Protein 9J9W (pdb70)

Organism: Paracidovorax citrulli (strain AAC00-1) (NCBI:txid397945)

Nearest PDB structures (foldseek):
  5f4h-assembly1_B  TM=4.044E-01  e=6.196E-01  Saccharolobus islandicus L.S.2.15
  6iqi-assembly1_A  TM=6.008E-01  e=4.091E+00  Arabidopsis thaliana
  8qma-assembly1_T  TM=4.153E-01  e=9.932E-01  Sinapis alba
  8gzh-assembly1_D  TM=2.965E-01  e=3.053E-01  Synechocystis sp. PCC 6803
  2lkk-assembly1_A  TM=2.107E-01  e=2.872E+00  Homo sapiens

Foldseek 3Di:
DDDAVVVVVVLAQEFQVPPVVVCSQCVVPQPDGADPPVHRRAWRDDFQLQKIWGWDQCCVVFVRHHDYDDRTGGWKMKQFQDDPDHGHHDHDDPQRDDQPDFPVVVCVRLVAWDDDDPFWTWGDDDQKIWIFGDDPRGGTMIIIGHDTPVCVVVVRDD/DADPAQWPKDFLLDPPPPPPDQWDWQDQVHLLLQLVLLVVVVVVVVVVVDDADVVLSVQLSCCSRRRDITTTHHDVLSCQFCCPDPSVDVVLSVVCNVPVLVRLVVRLVSSLVSLPPDVRRDNVSNVVSSVVVSVDPSNVVSVVSSCVSRPD

Radius of gyration: 21.61 Å; Cα contacts (8 Å, |Δi|>4): 536; chains: 2; bounding box: 62×49×45 Å

Secondary structure (DSSP, 8-state):
----HHHHGGGTT-BTT-HHHHHHHHHTT-----BSSSS-B-EEEETTTTEEEEEES-TTTTT----S-SS-EEEEEEEE---SSS----S--GGG--TT--HHHHHHHH--EEEE-SSEEEEEETTEEEEEEEETTEEEEEEEE---HHHHHTTS--/---TTTT-EEETT--TTTTTS--EEE-SS-HHHHHHHHHHHHHHHHHTT----HHHHHHHHHHHHHTSEEEEE-HHHHTTSTTSGGG--HHHHHHHHH-HHHHHHHHHHHHHHTSTT-SS--HHHHHHHHHHHHHS-HHHHHHHHHHHHT--

Structure (mmCIF, N/CA/C/O backbone):
data_9J9W
#
_entry.id   9J9W
#
_cell.length_a   86.930
_cell.length_b   86.930
_cell.length_c   170.662
_cell.angle_alpha   90.00
_cell.angle_beta   90.00
_cell.angle_gamma   120.00
#
_symmetry.space_group_name_H-M   'P 61 2 2'
#
loop_
_entity.id
_entity.type
_entity.pdbx_description
1 polymer TsiN
2 polymer TseN
3 water water
#
loop_
_atom_site.group_PDB
_atom_site.id
_atom_site.type_symbol
_atom_site.label_atom_id
_atom_site.label_alt_id
_atom_site.label_comp_id
_atom_site.label_asym_id
_atom_site.label_entity_id
_atom_site.label_seq_id
_atom_site.pdbx_PDB_ins_code
_atom_site.Cartn_x
_atom_site.Cartn_y
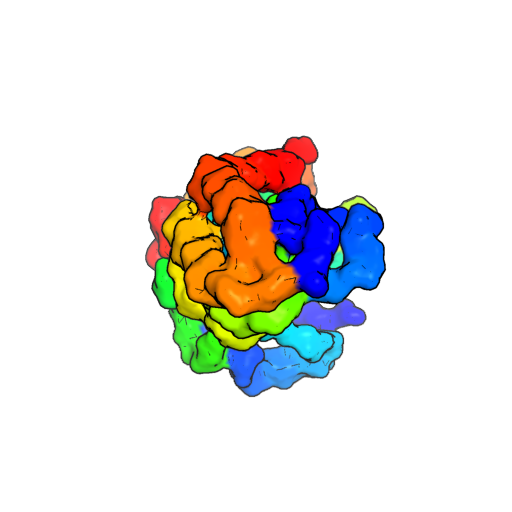_atom_site.Cartn_z
_atom_site.occupancy
_atom_site.B_iso_or_equiv
_atom_site.auth_seq_id
_atom_site.auth_comp_id
_atom_site.auth_asym_id
_atom_site.auth_atom_id
_atom_site.pdbx_PDB_model_num
ATOM 1 N N . GLY A 1 1 ? 21.609 -51.152 1.142 1.00 100.42 -1 GLY A N 1
ATOM 2 C CA . GLY A 1 1 ? 21.658 -50.199 0.046 1.00 104.93 -1 GLY A CA 1
ATOM 3 C C . GLY A 1 1 ? 22.812 -50.410 -0.928 1.00 109.46 -1 GLY A C 1
ATOM 4 O O . GLY A 1 1 ? 23.983 -50.210 -0.581 1.00 110.17 -1 GLY A O 1
ATOM 5 N N . THR A 1 2 ? 22.472 -50.840 -2.152 1.00 107.96 0 THR A N 1
ATOM 6 C CA . THR A 1 2 ? 23.456 -51.126 -3.203 1.00 108.48 0 THR A CA 1
ATOM 7 C C . THR A 1 2 ? 22.860 -50.711 -4.550 1.00 108.49 0 THR A C 1
ATOM 8 O O . THR A 1 2 ? 22.127 -51.488 -5.170 1.00 110.23 0 THR A O 1
ATOM 12 N N . MET A 1 3 ? 23.178 -49.499 -5.000 1.00 106.80 1 MET A N 1
ATOM 13 C CA . MET A 1 3 ? 22.907 -49.071 -6.368 1.00 103.15 1 MET A CA 1
ATOM 14 C C . MET A 1 3 ? 24.235 -48.956 -7.118 1.00 101.50 1 MET A C 1
ATOM 15 O O . MET A 1 3 ? 25.272 -48.660 -6.518 1.00 93.95 1 MET A O 1
ATOM 20 N N . ASN A 1 4 ? 24.218 -49.221 -8.432 1.00 98.11 2 ASN A N 1
ATOM 21 C CA . ASN A 1 4 ? 25.440 -49.117 -9.244 1.00 93.15 2 ASN A CA 1
ATOM 22 C C . ASN A 1 4 ? 25.441 -47.825 -10.061 1.00 91.14 2 ASN A C 1
ATOM 23 O O . ASN A 1 4 ? 24.812 -47.726 -11.117 1.00 89.12 2 ASN A O 1
ATOM 28 N N . ALA A 1 5 ? 26.203 -46.845 -9.565 1.00 90.04 3 ALA A N 1
ATOM 29 C CA . ALA A 1 5 ? 26.297 -45.513 -10.166 1.00 88.11 3 ALA A CA 1
ATOM 30 C C . ALA A 1 5 ? 26.452 -45.515 -11.684 1.00 88.39 3 ALA A C 1
ATOM 31 O O . ALA A 1 5 ? 25.869 -44.676 -12.383 1.00 86.23 3 ALA A O 1
ATOM 33 N N . ILE A 1 6 ? 27.249 -46.448 -12.204 1.00 85.34 4 ILE A N 1
ATOM 34 C CA . ILE A 1 6 ? 27.470 -46.543 -13.644 1.00 84.00 4 ILE A CA 1
ATOM 35 C C . ILE A 1 6 ? 26.161 -46.758 -14.372 1.00 83.76 4 ILE A C 1
ATOM 36 O O . ILE A 1 6 ? 26.023 -46.376 -15.541 1.00 82.49 4 ILE A O 1
ATOM 41 N N . ASP A 1 7 ? 25.184 -47.381 -13.700 1.00 86.16 5 ASP A N 1
ATOM 42 C CA . ASP A 1 7 ? 23.883 -47.630 -14.301 1.00 81.58 5 ASP A CA 1
ATOM 43 C C . ASP A 1 7 ? 22.997 -46.399 -14.237 1.00 87.76 5 ASP A C 1
ATOM 44 O O . ASP A 1 7 ? 22.139 -46.216 -15.107 1.00 90.75 5 ASP A O 1
ATOM 49 N N . LEU A 1 8 ? 23.184 -45.550 -13.220 1.00 88.03 6 LEU A N 1
ATOM 50 C CA . LEU A 1 8 ? 22.515 -44.253 -13.212 1.00 85.71 6 LEU A CA 1
ATOM 51 C C . LEU A 1 8 ? 22.801 -43.471 -14.481 1.00 83.75 6 LEU A C 1
ATOM 52 O O . LEU A 1 8 ? 21.935 -42.735 -14.962 1.00 82.58 6 LEU A O 1
ATOM 57 N N . ILE A 1 9 ? 23.999 -43.638 -15.049 1.00 82.81 7 ILE A N 1
ATOM 58 C CA . ILE A 1 9 ? 24.486 -42.720 -16.076 1.00 81.98 7 ILE A CA 1
ATOM 59 C C . ILE A 1 9 ? 23.606 -42.745 -17.319 1.00 82.81 7 ILE A C 1
ATOM 60 O O . ILE A 1 9 ? 23.440 -41.725 -18.005 1.00 79.30 7 ILE A O 1
ATOM 65 N N . ASP A 1 10 ? 22.996 -43.898 -17.610 1.00 86.14 8 ASP A N 1
ATOM 66 C CA . ASP A 1 10 ? 22.211 -44.025 -18.839 1.00 84.78 8 ASP A CA 1
ATOM 67 C C . ASP A 1 10 ? 20.802 -43.454 -18.699 1.00 86.77 8 ASP A C 1
ATOM 68 O O . ASP A 1 10 ? 20.135 -43.207 -19.716 1.00 90.62 8 ASP A O 1
ATOM 73 N N . PHE A 1 11 ? 20.338 -43.225 -17.470 1.00 85.44 9 PHE A N 1
ATOM 74 C CA . PHE A 1 11 ? 19.086 -42.515 -17.232 1.00 86.37 9 PHE A CA 1
ATOM 75 C C . PHE A 1 11 ? 19.265 -41.006 -17.206 1.00 87.55 9 PHE A C 1
ATOM 76 O O . PHE A 1 11 ? 18.268 -40.278 -17.119 1.00 83.66 9 PHE A O 1
ATOM 84 N N . LEU A 1 12 ? 20.508 -40.528 -17.278 1.00 86.17 10 LEU A N 1
ATOM 85 C CA . LEU A 1 12 ? 20.774 -39.099 -17.299 1.00 81.17 10 LEU A CA 1
ATOM 86 C C . LEU A 1 12 ? 20.127 -38.455 -18.523 1.00 80.17 10 LEU A C 1
ATOM 87 O O . LEU A 1 12 ? 20.378 -38.860 -19.663 1.00 81.02 10 LEU A O 1
ATOM 92 N N . GLY A 1 13 ? 19.279 -37.461 -18.279 1.00 73.93 11 GLY A N 1
ATOM 93 C CA . GLY A 1 13 ? 18.520 -36.812 -19.325 1.00 79.94 11 GLY A CA 1
ATOM 94 C C . GLY A 1 13 ? 17.074 -37.251 -19.409 1.00 83.56 11 GLY A C 1
ATOM 95 O O . GLY A 1 13 ? 16.272 -36.576 -20.071 1.00 81.18 11 GLY A O 1
ATOM 96 N N . HIS A 1 14 ? 16.727 -38.362 -18.764 1.00 85.96 12 HIS A N 1
ATOM 97 C CA . HIS A 1 14 ? 15.399 -38.947 -18.821 1.00 89.48 12 HIS A CA 1
ATOM 98 C C . HIS A 1 14 ? 14.522 -38.356 -17.735 1.00 85.76 12 HIS A C 1
ATOM 99 O O . HIS A 1 14 ? 15.011 -37.706 -16.812 1.00 79.60 12 HIS A O 1
ATOM 106 N N . SER A 1 15 ? 13.219 -38.640 -17.827 1.00 86.05 13 SER A N 1
ATOM 107 C CA . SER A 1 15 ? 12.236 -37.959 -17.004 1.00 80.41 13 SER A CA 1
ATOM 108 C C . SER A 1 15 ? 12.026 -38.673 -15.670 1.00 79.84 13 SER A C 1
ATOM 109 O O . SER A 1 15 ? 12.577 -39.737 -15.397 1.00 82.13 13 SER A O 1
ATOM 112 N N . SER A 1 16 ? 11.259 -38.004 -14.811 1.00 80.60 14 SER A N 1
ATOM 113 C CA . SER A 1 16 ? 10.732 -38.550 -13.568 1.00 86.99 14 SER A CA 1
ATOM 114 C C . SER A 1 16 ? 9.920 -39.827 -13.791 1.00 89.88 14 SER A C 1
ATOM 115 O O . SER A 1 16 ? 9.927 -40.720 -12.934 1.00 85.07 14 SER A O 1
ATOM 118 N N . ILE A 1 17 ? 9.160 -39.896 -14.885 1.00 86.32 15 ILE A N 1
ATOM 119 C CA . ILE A 1 17 ? 8.149 -40.932 -15.085 1.00 96.47 15 ILE A CA 1
ATOM 120 C C . ILE A 1 17 ? 8.556 -41.946 -16.159 1.00 98.28 15 ILE A C 1
ATOM 121 O O . ILE A 1 17 ? 7.733 -42.771 -16.578 1.00 104.97 15 ILE A O 1
ATOM 126 N N . TYR A 1 18 ? 9.799 -41.887 -16.629 1.00 99.52 16 TYR A N 1
ATOM 127 C CA . TYR A 1 18 ? 10.349 -42.913 -17.505 1.00 106.00 16 TYR A CA 1
ATOM 128 C C . TYR A 1 18 ? 10.239 -44.281 -16.851 1.00 109.26 16 TYR A C 1
ATOM 129 O O . TYR A 1 18 ? 10.865 -44.541 -15.816 1.00 104.76 16 TYR A O 1
ATOM 138 N N . GLN A 1 19 ? 9.430 -45.146 -17.459 1.00 116.17 17 GLN A N 1
ATOM 139 C CA . GLN A 1 19 ? 9.181 -46.496 -16.972 1.00 118.61 17 GLN A CA 1
ATOM 140 C C . GLN A 1 19 ? 10.493 -47.203 -16.620 1.00 116.91 17 GLN A C 1
ATOM 141 O O . GLN A 1 19 ? 10.665 -47.593 -15.460 1.00 114.23 17 GLN A O 1
ATOM 147 N N . PRO A 1 20 ? 11.467 -47.322 -17.537 1.00 116.27 18 PRO A N 1
ATOM 148 C CA . PRO A 1 20 ? 12.724 -47.998 -17.162 1.00 114.75 18 PRO A CA 1
ATOM 149 C C . PRO A 1 20 ? 13.416 -47.392 -15.953 1.00 111.37 18 PRO A C 1
ATOM 150 O O . PRO A 1 20 ? 13.975 -48.126 -15.126 1.00 106.19 18 PRO A O 1
ATOM 154 N N . PHE A 1 21 ? 13.400 -46.061 -15.838 1.00 110.63 19 PHE A N 1
ATOM 155 C CA . PHE A 1 21 ? 14.004 -45.400 -14.686 1.00 104.90 19 PHE A CA 1
ATOM 156 C C . PHE A 1 21 ? 13.163 -45.612 -13.431 1.00 100.38 19 PHE A C 1
ATOM 157 O O . PHE A 1 21 ? 13.707 -45.831 -12.344 1.00 99.05 19 PHE A O 1
ATOM 165 N N . ASP A 1 22 ? 11.838 -45.584 -13.556 1.00 104.03 20 ASP A N 1
ATOM 166 C CA . ASP A 1 22 ? 11.014 -45.870 -12.387 1.00 108.75 20 ASP A CA 1
ATOM 167 C C . ASP A 1 22 ? 11.197 -47.318 -11.944 1.00 106.04 20 ASP A C 1
ATOM 168 O O . ASP A 1 22 ? 11.395 -47.592 -10.755 1.00 106.03 20 ASP A O 1
ATOM 173 N N . GLU A 1 23 ? 11.146 -48.263 -12.888 1.00 105.48 21 GLU A N 1
ATOM 174 C CA . GLU A 1 23 ? 11.461 -49.642 -12.532 1.00 113.16 21 GLU A CA 1
ATOM 175 C C . GLU A 1 23 ? 12.815 -49.714 -11.857 1.00 108.18 21 GLU A C 1
ATOM 176 O O . GLU A 1 23 ? 12.931 -50.212 -10.732 1.00 104.72 21 GLU A O 1
ATOM 182 N N . PHE A 1 24 ? 13.854 -49.228 -12.552 1.00 105.43 22 PHE A N 1
ATOM 183 C CA . PHE A 1 24 ? 15.188 -49.186 -11.970 1.00 99.59 22 PHE A CA 1
ATOM 184 C C . PHE A 1 24 ? 15.124 -48.616 -10.575 1.00 102.78 22 PHE A C 1
ATOM 185 O O . PHE A 1 24 ? 15.682 -49.178 -9.630 1.00 103.02 22 PHE A O 1
ATOM 193 N N . LEU A 1 25 ? 14.423 -47.500 -10.429 1.00 104.90 23 LEU A N 1
ATOM 194 C CA . LEU A 1 25 ? 14.386 -46.829 -9.146 1.00 104.23 23 LEU A CA 1
ATOM 195 C C . LEU A 1 25 ? 13.800 -47.749 -8.081 1.00 105.89 23 LEU A C 1
ATOM 196 O O . LEU A 1 25 ? 14.548 -48.232 -7.222 1.00 106.34 23 LEU A O 1
ATOM 201 N N . THR A 1 26 ? 12.493 -48.039 -8.131 1.00 106.30 24 THR A N 1
ATOM 202 C CA . THR A 1 26 ? 11.902 -48.838 -7.059 1.00 106.76 24 THR A CA 1
ATOM 203 C C . THR A 1 26 ? 12.438 -50.260 -7.008 1.00 106.60 24 THR A C 1
ATOM 204 O O . THR A 1 26 ? 12.078 -50.999 -6.085 1.00 103.75 24 THR A O 1
ATOM 208 N N . LYS A 1 27 ? 13.259 -50.663 -7.981 1.00 106.31 25 LYS A N 1
ATOM 209 C CA . LYS A 1 27 ? 14.008 -51.901 -7.836 1.00 108.81 25 LYS A CA 1
ATOM 210 C C . LYS A 1 27 ? 15.019 -51.789 -6.700 1.00 106.60 25 LYS A C 1
ATOM 211 O O . LYS A 1 27 ? 15.219 -52.748 -5.949 1.00 107.94 25 LYS A O 1
ATOM 217 N N . ASN A 1 28 ? 15.667 -50.631 -6.549 1.00 105.33 26 ASN A N 1
ATOM 218 C CA . ASN A 1 28 ? 16.621 -50.427 -5.464 1.00 101.95 26 ASN A CA 1
ATOM 219 C C . ASN A 1 28 ? 15.986 -49.872 -4.195 1.00 102.77 26 ASN A C 1
ATOM 220 O O . ASN A 1 28 ? 16.712 -49.389 -3.318 1.00 98.80 26 ASN A O 1
ATOM 225 N N . GLY A 1 29 ? 14.661 -49.910 -4.090 1.00 109.68 27 GLY A N 1
ATOM 226 C CA . GLY A 1 29 ? 13.974 -49.528 -2.871 1.00 105.44 27 GLY A CA 1
ATOM 227 C C . GLY A 1 29 ? 13.902 -48.043 -2.600 1.00 98.22 27 GLY A C 1
ATOM 228 O O . GLY A 1 29 ? 14.080 -47.629 -1.453 1.00 95.58 27 GLY A O 1
ATOM 229 N N . VAL A 1 30 ? 13.639 -47.230 -3.620 1.00 100.35 28 VAL A N 1
ATOM 230 C CA . VAL A 1 30 ? 13.544 -45.780 -3.439 1.00 106.14 28 VAL A CA 1
ATOM 231 C C . VAL A 1 30 ? 12.104 -45.365 -3.132 1.00 99.42 28 VAL A C 1
ATOM 232 O O . VAL A 1 30 ? 11.787 -45.004 -1.996 1.00 103.04 28 VAL A O 1
ATOM 236 N N . LYS A 1 31 ? 11.230 -45.456 -4.134 1.00 90.48 29 LYS A N 1
ATOM 237 C CA . LYS A 1 31 ? 9.896 -44.860 -4.275 1.00 103.13 29 LYS A CA 1
ATOM 238 C C . LYS A 1 31 ? 9.718 -43.393 -3.873 1.00 99.82 29 LYS A C 1
ATOM 239 O O . LYS A 1 31 ? 8.669 -42.816 -4.183 1.00 99.12 29 LYS A O 1
ATOM 245 N N . LYS A 1 32 ? 10.686 -42.747 -3.227 1.00 93.73 30 LYS A N 1
ATOM 246 C CA . LYS A 1 32 ? 10.601 -41.292 -3.180 1.00 94.82 30 LYS A CA 1
ATOM 247 C C . LYS A 1 32 ? 10.690 -40.757 -4.608 1.00 92.51 30 LYS A C 1
ATOM 248 O O . LYS A 1 32 ? 11.536 -41.198 -5.389 1.00 90.73 30 LYS A O 1
ATOM 254 N N . ARG A 1 33 ? 9.766 -39.884 -4.989 1.00 85.08 31 ARG A N 1
ATOM 255 C CA . ARG A 1 33 ? 9.781 -39.259 -6.297 1.00 91.78 31 ARG A CA 1
ATOM 256 C C . ARG A 1 33 ? 9.816 -37.743 -6.141 1.00 93.14 31 ARG A C 1
ATOM 257 O O . ARG A 1 33 ? 9.470 -37.218 -5.074 1.00 96.62 31 ARG A O 1
ATOM 265 N N . PRO A 1 34 ? 10.266 -37.006 -7.156 1.00 87.31 32 PRO A N 1
ATOM 266 C CA . PRO A 1 34 ? 10.305 -35.544 -7.019 1.00 85.89 32 PRO A CA 1
ATOM 267 C C . PRO A 1 34 ? 8.949 -34.907 -7.287 1.00 80.23 32 PRO A C 1
ATOM 268 O O . PRO A 1 34 ? 8.194 -35.337 -8.166 1.00 78.41 32 PRO A O 1
ATOM 272 N N . ALA A 1 35 ? 8.648 -33.872 -6.501 1.00 82.01 33 ALA A N 1
ATOM 273 C CA . ALA A 1 35 ? 7.414 -33.101 -6.630 1.00 80.33 33 ALA A CA 1
ATOM 274 C C . ALA A 1 35 ? 7.675 -31.674 -6.164 1.00 73.30 33 ALA A C 1
ATOM 275 O O . ALA A 1 35 ? 8.681 -31.388 -5.507 1.00 68.73 33 ALA A O 1
ATOM 277 N N . VAL A 1 36 ? 6.760 -30.769 -6.521 1.00 70.38 34 VAL A N 1
ATOM 278 C CA . VAL A 1 36 ? 6.863 -29.370 -6.116 1.00 71.35 34 VAL A CA 1
ATOM 279 C C . VAL A 1 36 ? 5.655 -28.896 -5.334 1.00 79.37 34 VAL A C 1
ATOM 280 O O . VAL A 1 36 ? 5.563 -27.702 -5.025 1.00 79.20 34 VAL A O 1
ATOM 284 N N . GLY A 1 37 ? 4.714 -29.789 -5.003 1.00 77.00 35 GLY A N 1
ATOM 285 C CA . GLY A 1 37 ? 3.503 -29.357 -4.328 1.00 77.74 35 GLY A CA 1
ATOM 286 C C . GLY A 1 37 ? 3.750 -28.867 -2.915 1.00 79.64 35 GLY A C 1
ATOM 287 O O . GLY A 1 37 ? 3.044 -27.973 -2.434 1.00 89.03 35 GLY A O 1
ATOM 288 N N . LYS A 1 38 ? 4.725 -29.455 -2.213 1.00 82.38 36 LYS A N 1
ATOM 289 C CA . LYS A 1 38 ? 5.006 -29.000 -0.850 1.00 85.40 36 LYS A CA 1
ATOM 290 C C . LYS A 1 38 ? 6.143 -27.981 -0.846 1.00 84.53 36 LYS A C 1
ATOM 291 O O . LYS A 1 38 ? 5.959 -26.842 -0.418 1.00 84.50 36 LYS A O 1
ATOM 297 N N . SER A 1 39 ? 7.325 -28.377 -1.327 1.00 79.82 37 SER A N 1
ATOM 298 C CA . SER A 1 39 ? 8.434 -27.447 -1.508 1.00 68.07 37 SER A CA 1
ATOM 299 C C . SER A 1 39 ? 9.127 -27.722 -2.831 1.00 71.36 37 SER A C 1
ATOM 300 O O . SER A 1 39 ? 8.513 -28.265 -3.749 1.00 73.02 37 SER A O 1
ATOM 303 N N . LEU A 1 40 ? 10.393 -27.326 -2.949 1.00 69.20 38 LEU A N 1
ATOM 304 C CA . LEU A 1 40 ? 11.187 -27.640 -4.135 1.00 65.95 38 LEU A CA 1
ATOM 305 C C . LEU A 1 40 ? 11.893 -28.978 -3.891 1.00 66.06 38 LEU A C 1
ATOM 306 O O . LEU A 1 40 ? 13.082 -29.054 -3.572 1.00 60.47 38 LEU A O 1
ATOM 311 N N . ASP A 1 41 ? 11.129 -30.062 -4.045 1.00 65.87 39 ASP A N 1
ATOM 312 C CA . ASP A 1 41 ? 11.628 -31.401 -3.726 1.00 72.46 39 ASP A CA 1
ATOM 313 C C . ASP A 1 41 ? 12.102 -32.090 -5.003 1.00 73.77 39 ASP A C 1
ATOM 314 O O . ASP A 1 41 ? 11.429 -32.951 -5.576 1.00 75.47 39 ASP A O 1
ATOM 319 N N . THR A 1 42 ? 13.315 -31.722 -5.415 1.00 72.15 40 THR A N 1
ATOM 320 C CA . THR A 1 42 ? 13.887 -32.107 -6.693 1.00 68.13 40 THR A CA 1
ATOM 321 C C . THR A 1 42 ? 15.160 -32.930 -6.546 1.00 61.47 40 THR A C 1
ATOM 322 O O . THR A 1 42 ? 15.794 -33.251 -7.559 1.00 58.07 40 THR A O 1
ATOM 326 N N . THR A 1 43 ? 15.573 -33.244 -5.324 1.00 64.71 41 THR A N 1
ATOM 327 C CA . THR A 1 43 ? 16.646 -34.197 -5.083 1.00 72.95 41 THR A CA 1
ATOM 328 C C . THR A 1 43 ? 16.095 -35.430 -4.373 1.00 72.90 41 THR A C 1
ATOM 329 O O . THR A 1 43 ? 15.325 -35.309 -3.415 1.00 66.74 41 THR A O 1
ATOM 333 N N . ILE A 1 44 ? 16.505 -36.611 -4.841 1.00 76.38 42 ILE A N 1
ATOM 334 C CA . ILE A 1 44 ? 16.359 -37.858 -4.095 1.00 75.53 42 ILE A CA 1
ATOM 335 C C . ILE A 1 44 ? 17.680 -38.132 -3.395 1.00 73.62 42 ILE A C 1
ATOM 336 O O . ILE A 1 44 ? 18.680 -38.465 -4.041 1.00 77.19 42 ILE A O 1
ATOM 341 N N . SER A 1 45 ? 17.683 -38.027 -2.072 1.00 78.23 43 SER A N 1
ATOM 342 C CA . SER A 1 45 ? 18.890 -38.167 -1.266 1.00 82.98 43 SER A CA 1
ATOM 343 C C . SER A 1 45 ? 18.936 -39.577 -0.665 1.00 92.16 43 SER A C 1
ATOM 344 O O . SER A 1 45 ? 17.962 -40.021 -0.043 1.00 95.56 43 SER A O 1
ATOM 347 N N . LEU A 1 46 ? 20.047 -40.294 -0.887 1.00 90.68 44 LEU A N 1
ATOM 348 C CA . LEU A 1 46 ? 20.326 -41.590 -0.250 1.00 92.99 44 LEU A CA 1
ATOM 349 C C . LEU A 1 46 ? 21.562 -41.398 0.626 1.00 97.06 44 LEU A C 1
ATOM 350 O O . LEU A 1 46 ? 22.688 -41.668 0.202 1.00 92.38 44 LEU A O 1
ATOM 355 N N . GLU A 1 47 ? 21.321 -40.990 1.875 1.00 99.21 45 GLU A N 1
ATOM 356 C CA . GLU A 1 47 ? 22.371 -40.440 2.730 1.00 96.32 45 GLU A CA 1
ATOM 357 C C . GLU A 1 47 ? 23.541 -41.408 2.923 1.00 103.16 45 GLU A C 1
ATOM 358 O O . GLU A 1 47 ? 24.705 -41.014 2.792 1.00 105.18 45 GLU A O 1
ATOM 364 N N . LYS A 1 48 ? 23.268 -42.675 3.235 1.00 105.95 46 LYS A N 1
ATOM 365 C CA . LYS A 1 48 ? 24.336 -43.566 3.673 1.00 105.13 46 LYS A CA 1
ATOM 366 C C . LYS A 1 48 ? 24.834 -44.512 2.585 1.00 101.03 46 LYS A C 1
ATOM 367 O O . LYS A 1 48 ? 25.758 -45.294 2.841 1.00 96.69 46 LYS A O 1
ATOM 373 N N . GLU A 1 49 ? 24.252 -44.461 1.384 1.00 96.18 47 GLU A N 1
ATOM 374 C CA . GLU A 1 49 ? 24.949 -44.952 0.202 1.00 92.59 47 GLU A CA 1
ATOM 375 C C . GLU A 1 49 ? 25.876 -43.891 -0.394 1.00 94.28 47 GLU A C 1
ATOM 376 O O . GLU A 1 49 ? 26.722 -44.217 -1.236 1.00 85.95 47 GLU A O 1
ATOM 382 N N . GLY A 1 50 ? 25.734 -42.634 0.029 1.00 97.04 48 GLY A N 1
ATOM 383 C CA . GLY A 1 50 ? 26.601 -41.570 -0.439 1.00 90.01 48 GLY A CA 1
ATOM 384 C C . GLY A 1 50 ? 26.231 -40.993 -1.785 1.00 87.25 48 GLY A C 1
ATOM 385 O O . GLY A 1 50 ? 27.126 -40.593 -2.541 1.00 83.19 48 GLY A O 1
ATOM 386 N N . LEU A 1 51 ? 24.936 -40.930 -2.104 1.00 82.71 49 LEU A N 1
ATOM 387 C CA . LEU A 1 51 ? 24.464 -40.462 -3.398 1.00 83.43 49 LEU A CA 1
ATOM 388 C C . LEU A 1 51 ? 23.303 -39.484 -3.251 1.00 85.09 49 LEU A C 1
ATOM 389 O O . LEU A 1 51 ? 22.410 -39.650 -2.407 1.00 81.91 49 LEU A O 1
ATOM 394 N N . THR A 1 52 ? 23.323 -38.467 -4.110 1.00 80.63 50 THR A N 1
ATOM 395 C CA . THR A 1 52 ? 22.241 -37.508 -4.260 1.00 72.22 50 THR A CA 1
ATOM 396 C C . THR A 1 52 ? 21.908 -37.414 -5.744 1.00 70.30 50 THR A C 1
ATOM 397 O O . THR A 1 52 ? 22.811 -37.267 -6.570 1.00 66.77 50 THR A O 1
ATOM 401 N N . LEU A 1 53 ? 20.630 -37.548 -6.084 1.00 68.80 51 LEU A N 1
ATOM 402 C CA . LEU A 1 53 ? 20.151 -37.455 -7.462 1.00 72.39 51 LEU A CA 1
ATOM 403 C C . LEU A 1 53 ? 19.420 -36.127 -7.631 1.00 69.34 51 LEU A C 1
ATOM 404 O O . LEU A 1 53 ? 18.575 -35.779 -6.799 1.00 68.30 51 LEU A O 1
ATOM 409 N N . ARG A 1 54 ? 19.742 -35.381 -8.690 1.00 61.46 52 ARG A N 1
ATOM 410 C CA . ARG A 1 54 ? 19.215 -34.029 -8.857 1.00 65.76 52 ARG A CA 1
ATOM 411 C C . ARG A 1 54 ? 18.353 -33.924 -10.107 1.00 65.55 52 ARG A C 1
ATOM 412 O O . ARG A 1 54 ? 18.792 -34.305 -11.200 1.00 63.94 52 ARG A O 1
ATOM 420 N N . PHE A 1 55 ? 17.150 -33.362 -9.942 1.00 57.36 53 PHE A N 1
ATOM 421 C CA . PHE A 1 55 ? 16.223 -33.099 -11.030 1.00 62.24 53 PHE A CA 1
ATOM 422 C C . PHE A 1 55 ? 16.034 -31.594 -11.251 1.00 61.62 53 PHE A C 1
ATOM 423 O O . PHE A 1 55 ? 16.041 -30.810 -10.295 1.00 60.92 53 PHE A O 1
ATOM 431 N N . THR A 1 56 ? 15.819 -31.193 -12.508 1.00 61.12 54 THR A N 1
ATOM 432 C CA . THR A 1 56 ? 15.403 -29.835 -12.824 1.00 59.65 54 THR A CA 1
ATOM 433 C C . THR A 1 56 ? 13.948 -29.786 -13.299 1.00 67.50 54 THR A C 1
ATOM 434 O O . THR A 1 56 ? 13.499 -30.621 -14.088 1.00 64.74 54 THR A O 1
ATOM 438 N N . ILE A 1 57 ? 13.228 -28.760 -12.851 1.00 67.24 55 ILE A N 1
ATOM 439 C CA . ILE A 1 57 ? 11.856 -28.537 -13.267 1.00 58.16 55 ILE A CA 1
ATOM 440 C C . ILE A 1 57 ? 11.855 -27.587 -14.452 1.00 60.45 55 ILE A C 1
ATOM 441 O O . ILE A 1 57 ? 10.800 -27.140 -14.902 1.00 59.21 55 ILE A O 1
ATOM 446 N N . LYS A 1 58 ? 13.031 -27.239 -14.958 1.00 65.09 56 LYS A N 1
ATOM 447 C CA . LYS A 1 58 ? 13.059 -26.289 -16.067 1.00 67.83 56 LYS A CA 1
ATOM 448 C C . LYS A 1 58 ? 14.177 -26.668 -17.031 1.00 63.02 56 LYS A C 1
ATOM 449 O O . LYS A 1 58 ? 15.112 -25.929 -17.258 1.00 66.15 56 LYS A O 1
ATOM 455 N N . ALA A 1 59 ? 14.047 -27.846 -17.640 1.00 69.65 57 ALA A N 1
ATOM 456 C CA . ALA A 1 59 ? 15.117 -28.369 -18.478 1.00 69.85 57 ALA A CA 1
ATOM 457 C C . ALA A 1 59 ? 15.403 -27.448 -19.652 1.00 69.37 57 ALA A C 1
ATOM 458 O O . ALA A 1 59 ? 16.566 -27.241 -20.018 1.00 73.18 57 ALA A O 1
ATOM 460 N N . GLU A 1 60 ? 14.364 -26.878 -20.247 1.00 59.04 58 GLU A N 1
ATOM 461 C CA . GLU A 1 60 ? 14.546 -26.164 -21.503 1.00 69.06 58 GLU A CA 1
ATOM 462 C C . GLU A 1 60 ? 15.262 -24.833 -21.292 1.00 72.23 58 GLU A C 1
ATOM 463 O O . GLU A 1 60 ? 16.180 -24.482 -22.043 1.00 71.42 58 GLU A O 1
ATOM 469 N N . SER A 1 61 ? 14.852 -24.075 -20.281 1.00 67.71 59 SER A N 1
ATOM 470 C CA . SER A 1 61 ? 15.391 -22.737 -20.092 1.00 66.93 59 SER A CA 1
ATOM 471 C C . SER A 1 61 ? 16.859 -22.839 -19.686 1.00 72.06 59 SER A C 1
ATOM 472 O O . SER A 1 61 ? 17.642 -21.906 -19.920 1.00 68.25 59 SER A O 1
ATOM 475 N N . GLU A 1 62 ? 17.232 -23.992 -19.107 1.00 66.93 60 GLU A N 1
ATOM 476 C CA . GLU A 1 62 ? 18.603 -24.306 -18.716 1.00 64.04 60 GLU A CA 1
ATOM 477 C C . GLU A 1 62 ? 19.422 -24.896 -19.852 1.00 67.63 60 GLU A C 1
ATOM 478 O O . GLU A 1 62 ? 20.637 -25.062 -19.699 1.00 68.28 60 GLU A O 1
ATOM 484 N N . GLY A 1 63 ? 18.793 -25.200 -20.985 1.00 70.17 61 GLY A N 1
ATOM 485 C CA . GLY A 1 63 ? 19.482 -25.838 -22.092 1.00 66.43 61 GLY A CA 1
ATOM 486 C C . GLY A 1 63 ? 19.776 -27.308 -21.882 1.00 72.55 61 GLY A C 1
ATOM 487 O O . GLY A 1 63 ? 20.802 -27.806 -22.367 1.00 77.08 61 GLY A O 1
ATOM 488 N N . VAL A 1 64 ? 18.923 -28.016 -21.153 1.00 68.28 62 VAL A N 1
ATOM 489 C CA . VAL A 1 64 ? 19.102 -29.441 -20.900 1.00 75.05 62 VAL A CA 1
ATOM 490 C C . VAL A 1 64 ? 18.253 -30.226 -21.891 1.00 70.31 62 VAL A C 1
ATOM 491 O O . VAL A 1 64 ? 17.066 -29.935 -22.069 1.00 75.38 62 VAL A O 1
ATOM 495 N N . ALA A 1 65 ? 18.870 -31.203 -22.554 1.00 73.81 63 ALA A N 1
ATOM 496 C CA . ALA A 1 65 ? 18.193 -32.036 -23.543 1.00 75.06 63 ALA A CA 1
ATOM 497 C C . ALA A 1 65 ? 17.347 -33.075 -22.820 1.00 75.08 63 ALA A C 1
ATOM 498 O O . ALA A 1 65 ? 17.874 -33.939 -22.113 1.00 78.29 63 ALA A O 1
ATOM 500 N N . GLN A 1 66 ? 16.037 -32.989 -23.002 1.00 77.90 64 GLN A N 1
ATOM 501 C CA . GLN A 1 66 ? 15.109 -33.939 -22.414 1.00 82.39 64 GLN A CA 1
ATOM 502 C C . GLN A 1 66 ? 15.007 -35.176 -23.308 1.00 75.03 64 GLN A C 1
ATOM 503 O O . GLN A 1 66 ? 15.019 -35.081 -24.539 1.00 69.05 64 GLN A O 1
ATOM 509 N N . LYS A 1 67 ? 14.976 -36.350 -22.692 1.00 79.72 65 LYS A N 1
ATOM 510 C CA . LYS A 1 67 ? 14.876 -37.562 -23.505 1.00 86.51 65 LYS A CA 1
ATOM 511 C C . LYS A 1 67 ? 13.445 -38.090 -23.509 1.00 88.42 65 LYS A C 1
ATOM 512 O O . LYS A 1 67 ? 12.749 -38.019 -24.531 1.00 91.61 65 LYS A O 1
ATOM 518 N N . SER A 1 68 ? 13.001 -38.613 -22.369 1.00 86.15 66 SER A N 1
ATOM 519 C CA . SER A 1 68 ? 11.615 -39.004 -22.170 1.00 93.18 66 SER A CA 1
ATOM 520 C C . SER A 1 68 ? 10.770 -37.784 -21.795 1.00 91.97 66 SER A C 1
ATOM 521 O O . SER A 1 68 ? 11.288 -36.740 -21.409 1.00 89.97 66 SER A O 1
ATOM 524 N N . ASP A 1 69 ? 9.451 -37.921 -21.896 1.00 87.93 67 ASP A N 1
ATOM 525 C CA . ASP A 1 69 ? 8.568 -36.821 -21.533 1.00 86.73 67 ASP A CA 1
ATOM 526 C C . ASP A 1 69 ? 8.310 -36.822 -20.029 1.00 84.00 67 ASP A C 1
ATOM 527 O O . ASP A 1 69 ? 8.465 -37.844 -19.354 1.00 79.90 67 ASP A O 1
ATOM 532 N N . GLY A 1 70 ? 7.924 -35.667 -19.509 1.00 80.00 68 GLY A N 1
ATOM 533 C CA . GLY A 1 70 ? 7.679 -35.521 -18.086 1.00 81.53 68 GLY A CA 1
ATOM 534 C C . GLY A 1 70 ? 8.066 -34.139 -17.599 1.00 77.21 68 GLY A C 1
ATOM 535 O O . GLY A 1 70 ? 8.623 -33.323 -18.326 1.00 77.21 68 GLY A O 1
ATOM 536 N N . ALA A 1 71 ? 7.772 -33.894 -16.321 1.00 78.54 69 ALA A N 1
ATOM 537 C CA . ALA A 1 71 ? 7.996 -32.585 -15.724 1.00 79.19 69 ALA A CA 1
ATOM 538 C C . ALA A 1 71 ? 9.312 -32.479 -14.975 1.00 80.04 69 ALA A C 1
ATOM 539 O O . ALA A 1 71 ? 9.805 -31.355 -14.779 1.00 75.24 69 ALA A O 1
ATOM 541 N N . PHE A 1 72 ? 9.880 -33.599 -14.537 1.00 71.26 70 PHE A N 1
ATOM 542 C CA . PHE A 1 72 ? 11.128 -33.592 -13.787 1.00 72.08 70 PHE A 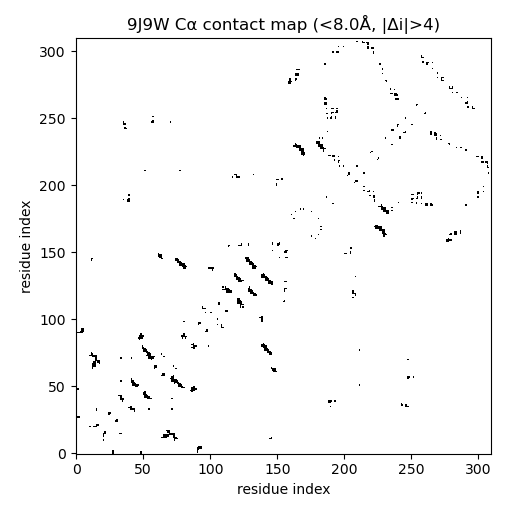CA 1
ATOM 543 C C . PHE A 1 72 ? 12.199 -34.309 -14.594 1.00 73.77 70 PHE A C 1
ATOM 544 O O . PHE A 1 72 ? 12.076 -35.506 -14.866 1.00 73.92 70 PHE A O 1
ATOM 552 N N . VAL A 1 73 ? 13.265 -33.598 -14.948 1.00 72.95 71 VAL A N 1
ATOM 553 C CA . VAL A 1 73 ? 14.349 -34.174 -15.736 1.00 69.69 71 VAL A CA 1
ATOM 554 C C . VAL A 1 73 ? 15.547 -34.438 -14.832 1.00 68.61 71 VAL A C 1
ATOM 555 O O . VAL A 1 73 ? 15.903 -33.603 -13.994 1.00 70.26 71 VAL A O 1
ATOM 559 N N . PHE A 1 74 ? 16.148 -35.617 -14.988 1.00 72.59 72 PHE A N 1
ATOM 560 C CA . PHE A 1 74 ? 17.328 -36.040 -14.231 1.00 72.01 72 PHE A CA 1
ATOM 561 C C . PHE A 1 74 ? 18.551 -35.350 -14.815 1.00 71.21 72 PHE A C 1
ATOM 562 O O . PHE A 1 74 ? 18.986 -35.696 -15.916 1.00 72.80 72 PHE A O 1
ATOM 570 N N . ARG A 1 75 ? 19.111 -34.383 -14.081 1.00 68.03 73 ARG A N 1
ATOM 571 C CA . ARG A 1 75 ? 20.176 -33.527 -14.591 1.00 61.26 73 ARG A CA 1
ATOM 572 C C . ARG A 1 75 ? 21.567 -34.001 -14.211 1.00 60.05 73 ARG A C 1
ATOM 573 O O . ARG A 1 75 ? 22.502 -33.821 -14.993 1.00 65.98 73 ARG A O 1
ATOM 581 N N . GLY A 1 76 ? 21.746 -34.564 -13.024 1.00 60.44 74 GLY A N 1
ATOM 582 C CA . GLY A 1 76 ? 23.049 -35.077 -12.643 1.00 61.43 74 GLY A CA 1
ATOM 583 C C . GLY A 1 76 ? 22.992 -35.660 -11.253 1.00 60.82 74 GLY A C 1
ATOM 584 O O . GLY A 1 76 ? 21.922 -35.763 -10.655 1.00 71.88 74 GLY A O 1
ATOM 585 N N . PHE A 1 77 ? 24.153 -36.052 -10.731 1.00 58.08 75 PHE A N 1
ATOM 586 C CA . PHE A 1 77 ? 24.144 -36.580 -9.373 1.00 61.42 75 PHE A CA 1
ATOM 587 C C . PHE A 1 77 ? 25.523 -36.417 -8.755 1.00 58.33 75 PHE A C 1
ATOM 588 O O . PHE A 1 77 ? 26.507 -36.170 -9.453 1.00 58.84 75 PHE A O 1
ATOM 596 N N . GLU A 1 78 ? 25.573 -36.522 -7.427 1.00 60.71 76 GLU A N 1
ATOM 597 C CA . GLU A 1 78 ? 26.811 -36.416 -6.662 1.00 68.04 76 GLU A CA 1
ATOM 598 C C . GLU A 1 78 ? 27.138 -37.779 -6.064 1.00 74.96 76 GLU A C 1
ATOM 599 O O . GLU A 1 78 ? 26.264 -38.413 -5.455 1.00 70.01 76 GLU A O 1
ATOM 605 N N . ILE A 1 79 ? 28.392 -38.222 -6.249 1.00 68.28 77 ILE A N 1
ATOM 606 C CA . ILE A 1 79 ? 28.935 -39.422 -5.619 1.00 73.22 77 ILE A CA 1
ATOM 607 C C . ILE A 1 79 ? 29.867 -38.957 -4.510 1.00 73.37 77 ILE A C 1
ATOM 608 O O . ILE A 1 79 ? 31.034 -38.655 -4.770 1.00 80.03 77 ILE A O 1
ATOM 613 N N . LEU A 1 80 ? 29.377 -38.914 -3.272 1.00 76.07 78 LEU A N 1
ATOM 614 C CA . LEU A 1 80 ? 30.191 -38.494 -2.131 1.00 78.09 78 LEU A CA 1
ATOM 615 C C . LEU A 1 80 ? 31.076 -39.653 -1.661 1.00 82.15 78 LEU A C 1
ATOM 616 O O . LEU A 1 80 ? 30.569 -40.737 -1.346 1.00 87.22 78 LEU A O 1
ATOM 621 N N . LEU A 1 81 ? 32.398 -39.432 -1.622 1.00 83.14 79 LEU A N 1
ATOM 622 C CA . LEU A 1 81 ? 33.352 -40.443 -1.171 1.00 84.57 79 LEU A CA 1
ATOM 623 C C . LEU A 1 81 ? 34.030 -40.080 0.140 1.00 86.02 79 LEU A C 1
ATOM 624 O O . LEU A 1 81 ? 34.955 -40.776 0.559 1.00 92.88 79 LEU A O 1
ATOM 629 N N . LEU A 1 82 ? 33.625 -38.999 0.785 1.00 88.06 80 LEU A N 1
ATOM 630 C CA . LEU A 1 82 ? 34.222 -38.646 2.062 1.00 95.10 80 LEU A CA 1
ATOM 631 C C . LEU A 1 82 ? 33.177 -37.909 2.886 1.00 100.30 80 LEU A C 1
ATOM 632 O O . LEU A 1 82 ? 32.433 -37.084 2.351 1.00 97.10 80 LEU A O 1
ATOM 637 N N . ASP A 1 83 ? 33.104 -38.231 4.173 1.00 104.62 81 ASP A N 1
ATOM 638 C CA . ASP A 1 83 ? 32.299 -37.471 5.115 1.00 108.28 81 ASP A CA 1
ATOM 639 C C . ASP A 1 83 ? 32.689 -37.908 6.519 1.00 119.84 81 ASP A C 1
ATOM 640 O O . ASP A 1 83 ? 32.964 -39.092 6.750 1.00 119.67 81 ASP A O 1
ATOM 645 N N . GLU A 1 84 ? 32.728 -36.947 7.449 1.00 126.89 82 GLU A N 1
ATOM 646 C CA . GLU A 1 84 ? 32.985 -37.290 8.845 1.00 129.17 82 GLU A CA 1
ATOM 647 C C . GLU A 1 84 ? 31.861 -38.154 9.410 1.00 131.01 82 GLU A C 1
ATOM 648 O O . GLU A 1 84 ? 32.119 -39.216 9.989 1.00 129.07 82 GLU A O 1
ATOM 654 N N . ASP A 1 85 ? 30.605 -37.739 9.228 1.00 131.57 83 ASP A N 1
ATOM 655 C CA . ASP A 1 85 ? 29.508 -38.640 9.544 1.00 128.87 83 ASP A CA 1
ATOM 656 C C . ASP A 1 85 ? 29.322 -39.631 8.394 1.00 128.31 83 ASP A C 1
ATOM 657 O O . ASP A 1 85 ? 29.747 -39.395 7.259 1.00 126.47 83 ASP A O 1
ATOM 662 N N . GLY A 1 86 ? 28.712 -40.769 8.707 1.00 130.11 84 GLY A N 1
ATOM 663 C CA . GLY A 1 86 ? 28.573 -41.819 7.718 1.00 125.19 84 GLY A CA 1
ATOM 664 C C . GLY A 1 86 ? 27.828 -41.362 6.476 1.00 124.43 84 GLY A C 1
ATOM 665 O O . GLY A 1 86 ? 27.043 -40.406 6.480 1.00 122.58 84 GLY A O 1
ATOM 666 N N . GLY A 1 87 ? 28.095 -42.063 5.381 1.00 115.97 85 GLY A N 1
ATOM 667 C CA . GLY A 1 87 ? 27.357 -41.810 4.165 1.00 108.85 85 GLY A CA 1
ATOM 668 C C . GLY A 1 87 ? 28.227 -41.622 2.945 1.00 105.23 85 GLY A C 1
ATOM 669 O O . GLY A 1 87 ? 28.056 -40.646 2.209 1.00 103.47 85 GLY A O 1
ATOM 670 N N . VAL A 1 88 ? 29.161 -42.543 2.717 1.00 99.41 86 VAL A N 1
ATOM 671 C CA . VAL A 1 88 ? 30.008 -42.514 1.534 1.00 93.77 86 VAL A CA 1
ATOM 672 C C . VAL A 1 88 ? 29.542 -43.592 0.552 1.00 94.68 86 VAL A C 1
ATOM 673 O O . VAL A 1 88 ? 28.709 -44.443 0.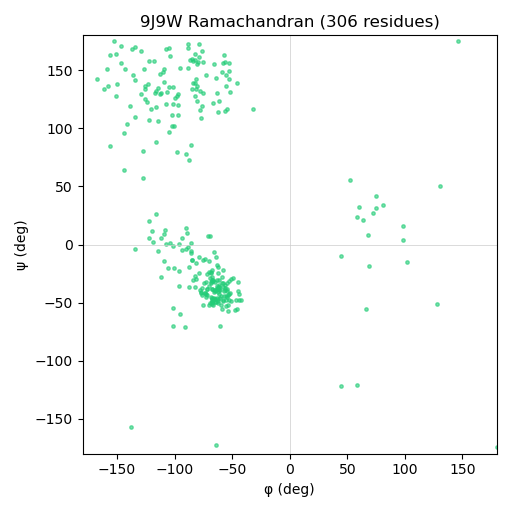866 1.00 92.14 86 VAL A O 1
ATOM 677 N N . TYR A 1 89 ? 30.079 -43.527 -0.663 1.00 91.86 87 TYR A N 1
ATOM 678 C CA . TYR A 1 89 ? 29.768 -44.481 -1.717 1.00 90.01 87 TYR A CA 1
ATOM 679 C C . TYR A 1 89 ? 30.904 -45.490 -1.816 1.00 96.86 87 TYR A C 1
ATOM 680 O O . TYR A 1 89 ? 32.058 -45.115 -2.063 1.00 89.21 87 TYR A O 1
ATOM 689 N N . THR A 1 90 ? 30.569 -46.767 -1.622 1.00 100.60 88 THR A N 1
ATOM 690 C CA . THR A 1 90 ? 31.535 -47.852 -1.693 1.00 100.95 88 THR A CA 1
ATOM 691 C C . THR A 1 90 ? 31.509 -48.609 -3.020 1.00 99.01 88 THR A C 1
ATOM 692 O O . THR A 1 90 ? 32.505 -49.260 -3.361 1.00 97.68 88 THR A O 1
ATOM 696 N N . GLY A 1 91 ? 30.411 -48.524 -3.779 1.00 93.51 89 GLY A N 1
ATOM 697 C CA . GLY A 1 91 ? 30.272 -49.215 -5.043 1.00 91.33 89 GLY A CA 1
ATOM 698 C C . GLY A 1 91 ? 31.253 -48.777 -6.118 1.00 88.15 89 GLY A C 1
ATOM 699 O O . GLY A 1 91 ? 32.174 -47.999 -5.867 1.00 87.71 89 GLY A O 1
ATOM 700 N N . PRO A 1 92 ? 31.070 -49.272 -7.341 1.00 90.79 90 PRO A N 1
ATOM 701 C CA . PRO A 1 92 ? 32.028 -48.980 -8.415 1.00 92.18 90 PRO A CA 1
ATOM 702 C C . PRO A 1 92 ? 31.753 -47.656 -9.116 1.00 93.58 90 PRO A C 1
ATOM 703 O O . PRO A 1 92 ? 30.647 -47.113 -9.083 1.00 98.28 90 PRO A O 1
ATOM 707 N N . LEU A 1 93 ? 32.792 -47.155 -9.780 1.00 91.32 91 LEU A N 1
ATOM 708 C CA . LEU A 1 93 ? 32.839 -45.853 -10.424 1.00 88.62 91 LEU A CA 1
ATOM 709 C C . LEU A 1 93 ? 33.052 -46.004 -11.926 1.00 92.61 91 LEU A C 1
ATOM 710 O O . LEU A 1 93 ? 33.559 -47.033 -12.388 1.00 99.65 91 LEU A O 1
ATOM 715 N N . PRO A 1 94 ? 32.690 -44.998 -12.722 1.00 98.28 92 PRO A N 1
ATOM 716 C CA . PRO A 1 94 ? 32.852 -45.114 -14.173 1.00 95.52 92 PRO A CA 1
ATOM 717 C C . PRO A 1 94 ? 34.279 -44.841 -14.606 1.00 92.72 92 PRO A C 1
ATOM 718 O O . PRO A 1 94 ? 35.049 -44.166 -13.920 1.00 92.61 92 PRO A O 1
ATOM 722 N N . HIS A 1 95 ? 34.628 -45.395 -15.764 1.00 95.67 93 HIS A N 1
ATOM 723 C CA . HIS A 1 95 ? 35.932 -45.165 -16.383 1.00 99.39 93 HIS A CA 1
ATOM 724 C C . HIS A 1 95 ? 37.088 -45.616 -15.498 1.00 99.23 93 HIS A C 1
ATOM 725 O O . HIS A 1 95 ? 38.162 -45.007 -15.520 1.00 99.77 93 HIS A O 1
ATOM 732 N N . ASN A 1 96 ? 36.871 -46.671 -14.710 1.00 97.60 94 ASN A N 1
ATOM 733 C CA . ASN A 1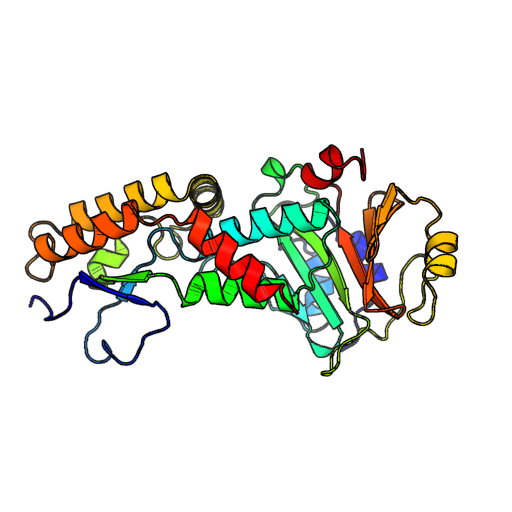 96 ? 37.942 -47.319 -13.960 1.00 96.49 94 ASN A CA 1
ATOM 734 C C . ASN A 1 96 ? 38.426 -46.469 -12.779 1.00 94.33 94 ASN A C 1
ATOM 735 O O . ASN A 1 96 ? 39.580 -46.566 -12.363 1.00 99.82 94 ASN A O 1
ATOM 740 N N . LEU A 1 97 ? 37.556 -45.625 -12.235 1.00 93.84 95 LEU A N 1
ATOM 741 C CA . LEU A 1 97 ? 37.968 -44.713 -11.175 1.00 96.53 95 LEU A CA 1
ATOM 742 C C . LEU A 1 97 ? 37.825 -45.363 -9.805 1.00 90.47 95 LEU A C 1
ATOM 743 O O . LEU A 1 97 ? 36.991 -46.246 -9.603 1.00 85.47 95 LEU A O 1
ATOM 748 N N . LYS A 1 98 ? 38.659 -44.919 -8.863 1.00 88.16 96 LYS A N 1
ATOM 749 C CA . LYS A 1 98 ? 38.685 -45.487 -7.523 1.00 91.97 96 LYS A CA 1
ATOM 750 C C . LYS A 1 98 ? 38.772 -44.364 -6.505 1.00 84.45 96 LYS A C 1
ATOM 751 O O . LYS A 1 98 ? 39.410 -43.348 -6.755 1.00 86.47 96 LYS A O 1
ATOM 757 N N . ALA A 1 99 ? 38.136 -44.558 -5.348 1.00 85.93 97 ALA A N 1
ATOM 758 C CA . ALA A 1 99 ? 38.199 -43.546 -4.298 1.00 81.72 97 ALA A CA 1
ATOM 759 C C . ALA A 1 99 ? 39.621 -43.337 -3.799 1.00 95.06 97 ALA A C 1
ATOM 760 O O . ALA A 1 99 ? 39.950 -42.259 -3.278 1.00 100.28 97 ALA A O 1
ATOM 762 N N . SER A 1 100 ? 40.477 -44.351 -3.955 1.00 98.64 98 SER A N 1
ATOM 763 C CA . SER A 1 100 ? 41.859 -44.228 -3.521 1.00 96.28 98 SER A CA 1
ATOM 764 C C . SER A 1 100 ? 42.613 -43.225 -4.366 1.00 93.22 98 SER A C 1
ATOM 765 O O . SER A 1 100 ? 43.551 -42.589 -3.876 1.00 96.11 98 SER A O 1
ATOM 768 N N . ASP A 1 101 ? 42.230 -43.088 -5.631 1.00 88.78 99 ASP A N 1
ATOM 769 C CA . ASP A 1 101 ? 43.067 -42.411 -6.603 1.00 92.91 99 ASP A CA 1
ATOM 770 C C . ASP A 1 101 ? 43.388 -40.990 -6.153 1.00 94.00 99 ASP A C 1
ATOM 771 O O . ASP A 1 101 ? 42.761 -40.431 -5.248 1.00 95.92 99 ASP A O 1
ATOM 776 N N . SER A 1 102 ? 44.410 -40.430 -6.779 1.00 89.84 100 SER A N 1
ATOM 777 C CA . SER A 1 102 ? 44.864 -39.072 -6.553 1.00 91.01 100 SER A CA 1
ATOM 778 C C . SER A 1 102 ? 44.476 -38.217 -7.757 1.00 90.23 100 SER A C 1
ATOM 779 O O . SER A 1 102 ? 44.070 -38.731 -8.803 1.00 91.99 100 SER A O 1
ATOM 782 N N . ARG A 1 103 ? 44.599 -36.896 -7.599 1.00 82.76 101 ARG A N 1
ATOM 783 C CA . ARG A 1 103 ? 44.222 -35.990 -8.678 1.00 82.98 101 ARG A CA 1
ATOM 784 C C . ARG A 1 103 ? 44.918 -36.365 -9.977 1.00 82.46 101 ARG A C 1
ATOM 785 O O . ARG A 1 103 ? 44.293 -36.375 -11.046 1.00 74.69 101 ARG A O 1
ATOM 793 N N . ALA A 1 104 ? 46.211 -36.703 -9.893 1.00 84.08 102 ALA A N 1
ATOM 794 C CA . ALA A 1 104 ? 46.976 -37.051 -11.084 1.00 77.85 102 ALA A CA 1
ATOM 795 C C . ALA A 1 104 ? 46.462 -38.334 -11.724 1.00 80.52 102 ALA A C 1
ATOM 796 O O . ALA A 1 104 ? 46.372 -38.424 -12.955 1.00 81.96 102 ALA A O 1
ATOM 798 N N . GLU A 1 105 ? 46.119 -39.338 -10.912 1.00 79.86 103 GLU A N 1
ATOM 799 C CA . GLU A 1 105 ? 45.542 -40.561 -11.465 1.00 87.72 103 GLU A CA 1
ATOM 800 C C . GLU A 1 105 ? 44.159 -40.300 -12.048 1.00 86.85 103 GLU A C 1
ATOM 801 O O . GLU A 1 105 ? 43.855 -40.740 -13.165 1.00 88.42 103 GLU A O 1
ATOM 807 N N . ILE A 1 106 ? 43.307 -39.587 -11.296 1.00 86.77 104 ILE A N 1
ATOM 808 C CA . ILE A 1 106 ? 42.010 -39.145 -11.810 1.00 84.91 104 ILE A CA 1
ATOM 809 C C . ILE A 1 106 ? 42.188 -38.434 -13.141 1.00 88.71 104 ILE A C 1
ATOM 810 O O . ILE A 1 106 ? 41.470 -38.702 -14.114 1.00 90.59 104 ILE A O 1
ATOM 815 N N . GLU A 1 107 ? 43.139 -37.493 -13.191 1.00 84.25 105 GLU A N 1
ATOM 816 C CA . GLU A 1 107 ? 43.412 -36.784 -14.434 1.00 85.43 105 GLU A CA 1
ATOM 817 C C . GLU A 1 107 ? 43.733 -37.761 -15.551 1.00 90.14 105 GLU A C 1
ATOM 818 O O . GLU A 1 107 ? 43.179 -37.671 -16.653 1.00 93.80 105 GLU A O 1
ATOM 824 N N . GLY A 1 108 ? 44.621 -38.718 -15.272 1.00 92.12 106 GLY A N 1
ATOM 825 C CA . GLY A 1 108 ? 45.034 -39.663 -16.291 1.00 94.54 106 GLY A CA 1
ATOM 826 C C . GLY A 1 108 ? 43.904 -40.519 -16.826 1.00 95.88 106 GLY A C 1
ATOM 827 O O . GLY A 1 108 ? 43.929 -40.920 -17.991 1.00 99.35 106 GLY A O 1
ATOM 828 N N . LYS A 1 109 ? 42.897 -40.807 -15.999 1.00 94.32 107 LYS A N 1
ATOM 829 C CA . LYS A 1 109 ? 41.815 -41.674 -16.454 1.00 91.85 107 LYS A CA 1
ATOM 830 C C . LYS A 1 109 ? 40.767 -40.911 -17.259 1.00 94.74 107 LYS A C 1
ATOM 831 O O . LYS A 1 109 ? 40.227 -41.447 -18.234 1.00 93.64 107 LYS A O 1
ATOM 837 N N . LEU A 1 110 ? 40.468 -39.664 -16.884 1.00 92.22 108 LEU A N 1
ATOM 838 C CA . LEU A 1 110 ? 39.446 -38.900 -17.592 1.00 91.76 108 LEU A CA 1
ATOM 839 C C . LEU A 1 110 ? 39.991 -38.143 -18.793 1.00 90.72 108 LEU A C 1
ATOM 840 O O . LEU A 1 110 ? 39.212 -37.749 -19.670 1.00 92.55 108 LEU A O 1
ATOM 845 N N . LYS A 1 111 ? 41.300 -37.921 -18.841 1.00 92.96 109 LYS A N 1
ATOM 846 C CA . LYS A 1 111 ? 42.008 -37.606 -20.076 1.00 94.78 109 LYS A CA 1
ATOM 847 C C . LYS A 1 111 ? 41.682 -36.240 -20.670 1.00 94.63 109 LYS A C 1
ATOM 848 O O . LYS A 1 111 ? 42.454 -35.731 -21.492 1.00 99.39 109 LYS A O 1
ATOM 854 N N . ASN A 1 112 ? 40.561 -35.627 -20.285 1.00 90.66 110 ASN A N 1
ATOM 855 C CA . ASN A 1 112 ? 40.125 -34.385 -20.930 1.00 88.14 110 ASN A CA 1
ATOM 856 C C . ASN A 1 112 ? 39.845 -33.288 -19.895 1.00 83.94 110 ASN A C 1
ATOM 857 O O . ASN A 1 112 ? 38.692 -33.016 -19.558 1.00 83.25 110 ASN A O 1
ATOM 862 N N . LEU A 1 113 ? 40.905 -32.626 -19.427 1.00 83.73 111 LEU A N 1
ATOM 863 C CA . LEU A 1 113 ? 40.745 -31.561 -18.448 1.00 78.91 111 LEU A CA 1
ATOM 864 C C . LEU A 1 113 ? 40.264 -30.292 -19.132 1.00 84.95 111 LEU A C 1
ATOM 865 O O . LEU A 1 113 ? 40.815 -29.885 -20.166 1.00 82.92 111 LEU A O 1
ATOM 870 N N . LYS A 1 114 ? 39.234 -29.665 -18.552 1.00 79.23 112 LYS A N 1
ATOM 871 C CA . LYS A 1 114 ? 38.728 -28.405 -19.071 1.00 75.47 112 LYS A CA 1
ATOM 872 C C . LYS A 1 114 ? 38.982 -27.217 -18.158 1.00 69.99 112 LYS A C 1
ATOM 873 O O . LYS A 1 114 ? 39.122 -26.109 -18.666 1.00 71.90 112 LYS A O 1
ATOM 879 N N . ARG A 1 115 ? 39.076 -27.406 -16.839 1.00 66.01 113 ARG A N 1
ATOM 880 C CA . ARG A 1 115 ? 39.457 -26.305 -15.957 1.00 70.42 113 ARG A CA 1
ATOM 881 C C . ARG A 1 115 ? 40.010 -26.854 -14.647 1.00 66.65 113 ARG A C 1
ATOM 882 O O . ARG A 1 115 ? 39.435 -27.774 -14.065 1.00 69.47 113 ARG A O 1
ATOM 890 N N . ARG A 1 116 ? 41.113 -26.261 -14.178 1.00 71.21 114 ARG A N 1
ATOM 891 C CA . ARG A 1 116 ? 41.791 -26.671 -12.950 1.00 75.61 114 ARG A CA 1
ATOM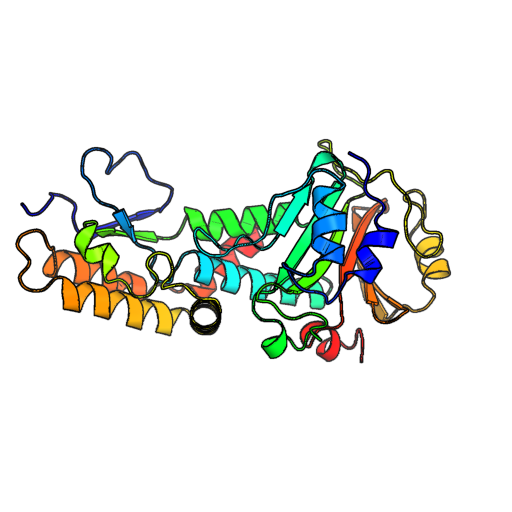 892 C C . ARG A 1 116 ? 41.947 -25.480 -12.013 1.00 72.39 114 ARG A C 1
ATOM 893 O O . ARG A 1 116 ? 42.520 -24.451 -12.389 1.00 68.97 114 ARG A O 1
ATOM 901 N N . MET A 1 117 ? 41.454 -25.637 -10.797 1.00 71.80 115 MET A N 1
ATOM 902 C CA . MET A 1 117 ? 41.452 -24.612 -9.760 1.00 70.53 115 MET A CA 1
ATOM 903 C C . MET A 1 117 ? 41.922 -25.297 -8.490 1.00 69.72 115 MET A C 1
ATOM 904 O O . MET A 1 117 ? 42.031 -26.519 -8.444 1.00 75.87 115 MET A O 1
ATOM 909 N N . PRO A 1 118 ? 42.203 -24.530 -7.439 1.00 72.67 116 PRO A N 1
ATOM 910 C CA . PRO A 1 118 ? 42.677 -25.132 -6.184 1.00 74.49 116 PRO A CA 1
ATOM 911 C C . PRO A 1 118 ? 41.942 -26.365 -5.689 1.00 76.67 116 PRO A C 1
ATOM 912 O O . PRO A 1 118 ? 42.569 -27.220 -5.050 1.00 84.44 116 PRO A O 1
ATOM 916 N N . GLU A 1 119 ? 40.636 -26.481 -5.949 1.00 71.84 117 GLU A N 1
ATOM 917 C CA . GLU A 1 119 ? 39.861 -27.520 -5.292 1.00 72.53 117 GLU A CA 1
ATOM 918 C C . GLU A 1 119 ? 38.928 -28.303 -6.201 1.00 76.80 117 GLU A C 1
ATOM 919 O O . GLU A 1 119 ? 38.268 -29.231 -5.715 1.00 74.96 117 GLU A O 1
ATOM 925 N N . THR A 1 120 ? 38.819 -27.967 -7.481 1.00 73.75 118 THR A N 1
ATOM 926 C CA . THR A 1 120 ? 37.996 -28.776 -8.367 1.00 68.56 118 THR A CA 1
ATOM 927 C C . THR A 1 120 ? 38.648 -28.846 -9.734 1.00 70.40 118 THR A C 1
ATOM 928 O O . THR A 1 120 ? 39.379 -27.942 -10.145 1.00 76.40 118 THR A O 1
ATOM 932 N N . ASP A 1 121 ? 38.380 -29.950 -10.416 1.00 69.65 119 ASP A N 1
ATOM 933 C CA . ASP A 1 121 ? 38.830 -30.200 -11.776 1.00 74.14 119 ASP A CA 1
ATOM 934 C C . ASP A 1 121 ? 37.595 -30.543 -12.587 1.00 69.52 119 ASP A C 1
ATOM 935 O O . ASP A 1 121 ? 36.761 -31.339 -12.141 1.00 67.33 119 ASP A O 1
ATOM 940 N N . ALA A 1 122 ? 37.474 -29.947 -13.763 1.00 68.98 120 ALA A N 1
ATOM 941 C CA . ALA A 1 122 ? 36.349 -30.201 -14.644 1.00 69.62 120 ALA A CA 1
ATOM 942 C C . ALA A 1 122 ? 36.845 -30.914 -15.888 1.00 69.39 120 ALA A C 1
ATOM 943 O O . ALA A 1 122 ? 37.813 -30.472 -16.525 1.00 73.74 120 ALA A O 1
ATOM 945 N N . TYR A 1 123 ? 36.183 -32.013 -16.222 1.00 67.26 121 TYR A N 1
ATOM 946 C CA . TYR A 1 123 ? 36.498 -32.798 -17.398 1.00 73.65 121 TYR A CA 1
ATOM 947 C C . TYR A 1 123 ? 35.235 -32.983 -18.226 1.00 75.91 121 TYR A C 1
ATOM 948 O O . TYR A 1 123 ? 34.119 -33.003 -17.696 1.00 73.36 121 TYR A O 1
ATOM 957 N N . TYR A 1 124 ? 35.415 -33.124 -19.534 1.00 79.76 122 TYR A N 1
ATOM 958 C CA . TYR A 1 124 ? 34.310 -33.412 -20.438 1.00 83.71 122 TYR A CA 1
ATOM 959 C C . TYR A 1 124 ? 34.590 -34.726 -21.154 1.00 91.06 122 TYR A C 1
ATOM 960 O O . TYR A 1 124 ? 35.561 -34.825 -21.913 1.00 94.00 122 TYR A O 1
ATOM 969 N N . LEU A 1 125 ? 33.742 -35.726 -20.925 1.00 88.27 123 LEU A N 1
ATOM 970 C CA . LEU A 1 125 ? 33.987 -37.044 -21.497 1.00 88.71 123 LEU A CA 1
ATOM 971 C C . LEU A 1 125 ? 32.657 -37.750 -21.725 1.00 90.75 123 LEU A C 1
ATOM 972 O O . LEU A 1 125 ? 31.835 -37.836 -20.806 1.00 89.95 123 LEU A O 1
ATOM 977 N N . ASP A 1 126 ? 32.449 -38.244 -22.953 1.00 93.23 124 ASP A N 1
ATOM 978 C CA . ASP A 1 126 ? 31.250 -39.002 -23.321 1.00 96.57 124 ASP A CA 1
ATOM 979 C C . ASP A 1 126 ? 29.979 -38.247 -22.945 1.00 93.06 124 ASP A C 1
ATOM 980 O O . ASP A 1 126 ? 29.122 -38.744 -22.217 1.00 92.47 124 ASP A O 1
ATOM 985 N N . GLY A 1 127 ? 29.870 -37.023 -23.446 1.00 89.29 125 GLY A N 1
ATOM 986 C CA . GLY A 1 127 ? 28.657 -36.244 -23.279 1.00 93.40 125 GLY A CA 1
ATOM 987 C C . GLY A 1 127 ? 28.358 -35.798 -21.863 1.00 92.99 125 GLY A C 1
ATOM 988 O O . GLY A 1 127 ? 27.277 -35.253 -21.602 1.00 93.00 125 GLY A O 1
ATOM 989 N N . LEU A 1 128 ? 29.285 -36.004 -20.935 1.00 86.76 126 LEU A N 1
ATOM 990 C CA . LEU A 1 128 ? 29.018 -35.754 -19.529 1.00 81.09 126 LEU A CA 1
ATOM 991 C C . LEU A 1 128 ? 30.054 -34.809 -18.946 1.00 80.19 126 LEU A C 1
ATOM 992 O O . LEU A 1 128 ? 31.253 -34.936 -19.208 1.00 83.90 126 LEU A O 1
ATOM 997 N N . VAL A 1 129 ? 29.584 -33.860 -18.158 1.00 75.18 127 VAL A N 1
ATOM 998 C CA . VAL A 1 129 ? 30.487 -33.057 -17.351 1.00 72.88 127 VAL A CA 1
ATOM 999 C C . VAL A 1 129 ? 30.814 -33.856 -16.097 1.00 73.66 127 VAL A C 1
ATOM 1000 O O . VAL A 1 129 ? 29.911 -34.376 -15.426 1.00 70.92 127 VAL A O 1
ATOM 1004 N N . TYR A 1 130 ? 32.108 -34.007 -15.816 1.00 75.50 128 TYR A N 1
ATOM 1005 C CA . TYR A 1 130 ? 32.591 -34.583 -14.569 1.00 72.66 128 TYR A CA 1
ATOM 1006 C C . TYR A 1 130 ? 33.367 -33.520 -13.817 1.00 67.40 128 TYR A C 1
ATOM 1007 O O . TYR A 1 130 ? 34.248 -32.863 -14.384 1.00 66.56 128 TYR A O 1
ATOM 1016 N N . ILE A 1 131 ? 33.064 -33.382 -12.539 1.00 64.44 129 ILE A N 1
ATOM 1017 C CA . ILE A 1 131 ? 33.804 -32.500 -11.654 1.00 69.65 129 ILE A CA 1
ATOM 1018 C C . ILE A 1 131 ? 34.283 -33.352 -10.497 1.00 67.78 129 ILE A C 1
ATOM 1019 O O . ILE A 1 131 ? 33.470 -34.005 -9.823 1.00 62.92 129 ILE A O 1
ATOM 1024 N N . ALA A 1 132 ? 35.598 -33.377 -10.296 1.00 64.32 130 ALA A N 1
ATOM 1025 C CA . ALA A 1 132 ? 36.200 -33.988 -9.122 1.00 72.04 130 ALA A CA 1
ATOM 1026 C C . ALA A 1 132 ? 36.571 -32.876 -8.155 1.00 68.67 130 ALA A C 1
ATOM 1027 O O . ALA A 1 132 ? 37.111 -31.846 -8.563 1.00 67.16 130 ALA A O 1
ATOM 1029 N N . ALA A 1 133 ? 36.262 -33.079 -6.881 1.00 72.06 131 ALA A N 1
ATOM 1030 C CA . ALA A 1 133 ? 36.484 -32.083 -5.845 1.00 76.26 131 ALA A CA 1
ATOM 1031 C C . ALA A 1 133 ? 37.370 -32.654 -4.752 1.00 80.38 131 ALA A C 1
ATOM 1032 O O . ALA A 1 133 ? 37.166 -33.788 -4.315 1.00 85.15 131 ALA A O 1
ATOM 1034 N N . PHE A 1 134 ? 38.312 -31.852 -4.266 1.00 79.98 132 PHE A N 1
ATOM 1035 C CA . PHE A 1 134 ? 39.324 -32.332 -3.334 1.00 91.79 132 PHE A CA 1
ATOM 1036 C C . PHE A 1 134 ? 39.282 -31.532 -2.039 1.00 93.98 132 PHE A C 1
ATOM 1037 O O . PHE A 1 134 ? 39.695 -30.367 -2.011 1.00 90.62 132 PHE A O 1
ATOM 1045 N N . ASP A 1 135 ? 38.776 -32.163 -0.973 1.00 97.54 133 ASP A N 1
ATOM 1046 C CA . ASP A 1 135 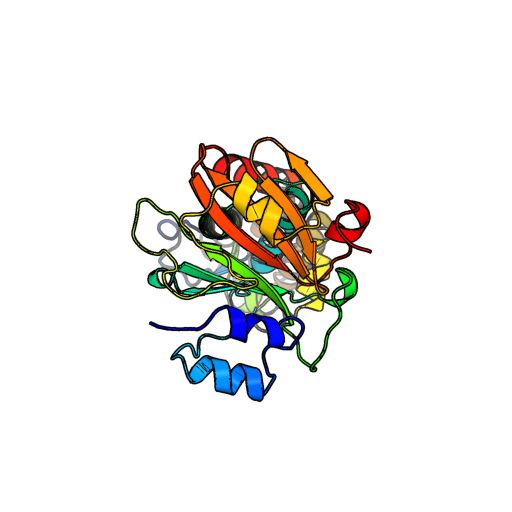? 38.981 -31.672 0.384 1.00 98.81 133 ASP A CA 1
ATOM 1047 C C . ASP A 1 135 ? 40.411 -32.023 0.776 1.00 100.63 133 ASP A C 1
ATOM 1048 O O . ASP A 1 135 ? 40.782 -33.204 0.828 1.00 107.22 133 ASP A O 1
ATOM 1053 N N . GLU A 1 136 ? 41.202 -30.993 1.062 1.00 104.61 134 GLU A N 1
ATOM 1054 C CA . GLU A 1 136 ? 42.650 -31.099 1.320 1.00 107.09 134 GLU A CA 1
ATOM 1055 C C . GLU A 1 136 ? 43.284 -31.720 0.075 1.00 111.93 134 GLU A C 1
ATOM 1056 O O . GLU A 1 136 ? 43.155 -31.151 -1.019 1.00 112.05 134 GLU A O 1
ATOM 1062 N N . ASP A 1 137 ? 43.953 -32.867 0.184 1.00 105.73 135 ASP A N 1
ATOM 1063 C CA . ASP A 1 137 ? 44.399 -33.619 -0.978 1.00 102.70 135 ASP A CA 1
ATOM 1064 C C . ASP A 1 137 ? 43.532 -34.841 -1.226 1.00 102.75 135 ASP A C 1
ATOM 1065 O O . ASP A 1 137 ? 43.767 -35.582 -2.192 1.00 100.81 135 ASP A O 1
ATOM 1070 N N . ARG A 1 138 ? 42.507 -35.035 -0.406 1.00 102.42 136 ARG A N 1
ATOM 1071 C CA . ARG A 1 138 ? 41.631 -36.195 -0.495 1.00 100.23 136 ARG A CA 1
ATOM 1072 C C . ARG A 1 138 ? 40.572 -36.023 -1.580 1.00 99.24 136 ARG A C 1
ATOM 1073 O O . ARG A 1 138 ? 39.963 -34.963 -1.689 1.00 98.45 136 ARG A O 1
ATOM 1081 N N . PHE A 1 139 ? 40.381 -37.062 -2.398 1.00 97.93 137 PHE A N 1
ATOM 1082 C CA . PHE A 1 139 ? 39.191 -37.185 -3.245 1.00 87.10 137 PHE A CA 1
ATOM 1083 C C . PHE A 1 139 ? 37.933 -37.072 -2.380 1.00 89.41 137 PHE A C 1
ATOM 1084 O O . PHE A 1 139 ? 37.699 -37.894 -1.487 1.00 96.03 137 PHE A O 1
ATOM 1092 N N . GLN A 1 140 ? 37.130 -36.034 -2.610 1.00 91.88 138 GLN A N 1
ATOM 1093 C CA . GLN A 1 140 ? 35.927 -35.842 -1.812 1.00 85.80 138 GLN A CA 1
ATOM 1094 C C . GLN A 1 140 ? 34.669 -36.291 -2.531 1.00 81.68 138 GLN A C 1
ATOM 1095 O O . GLN A 1 140 ? 33.916 -37.104 -1.990 1.00 82.79 138 GLN A O 1
ATOM 1101 N N . TYR A 1 141 ? 34.412 -35.788 -3.732 1.00 73.62 139 TYR A N 1
ATOM 1102 C CA . TYR A 1 141 ? 33.229 -36.249 -4.441 1.00 72.01 139 TYR A CA 1
ATOM 1103 C C . TYR A 1 141 ? 33.446 -36.130 -5.938 1.00 65.46 139 TYR A C 1
ATOM 1104 O O . TYR A 1 141 ? 34.462 -35.619 -6.414 1.00 67.01 139 TYR A O 1
ATOM 1113 N N . LEU A 1 142 ? 32.458 -36.613 -6.671 1.00 63.37 140 LEU A N 1
ATOM 1114 C CA . LEU A 1 142 ? 32.495 -36.665 -8.124 1.00 68.28 140 LEU A CA 1
ATOM 1115 C C . LEU A 1 142 ? 31.091 -36.331 -8.594 1.00 69.31 140 LEU A C 1
ATOM 1116 O O . LEU A 1 142 ? 30.182 -37.166 -8.504 1.00 66.23 140 LEU A O 1
ATOM 1121 N N . GLN A 1 143 ? 30.913 -35.115 -9.082 1.00 69.97 141 GLN A N 1
ATOM 1122 C CA . GLN A 1 143 ? 29.616 -34.645 -9.533 1.00 68.23 141 GLN A CA 1
ATOM 1123 C C . GLN A 1 143 ? 29.547 -34.791 -11.044 1.00 69.53 141 GLN A C 1
ATOM 1124 O O . GLN A 1 143 ? 30.451 -34.341 -11.760 1.00 71.34 141 GLN A O 1
ATOM 1130 N N . LEU A 1 144 ? 28.496 -35.447 -11.515 1.00 65.93 142 LEU A N 1
ATOM 1131 C CA . LEU A 1 144 ? 28.231 -35.628 -12.933 1.00 72.12 142 LEU A CA 1
ATOM 1132 C C . LEU A 1 144 ? 27.028 -34.788 -13.332 1.00 69.90 142 LEU A C 1
ATOM 1133 O O . LEU A 1 144 ? 26.136 -34.534 -12.515 1.00 73.35 142 LEU A O 1
ATOM 1138 N N . SER A 1 145 ? 26.995 -34.358 -14.592 1.00 67.88 143 SER A N 1
ATOM 1139 C CA . SER A 1 145 ? 25.818 -33.644 -15.073 1.00 63.95 143 SER A CA 1
ATOM 1140 C C . SER A 1 145 ? 25.770 -33.711 -16.594 1.00 60.63 143 SER A C 1
ATOM 1141 O O . SER A 1 145 ? 26.806 -33.820 -17.256 1.00 68.31 143 SER A O 1
ATOM 1144 N N . VAL A 1 146 ? 24.553 -33.665 -17.124 1.00 57.32 144 VAL A N 1
ATOM 1145 C CA . VAL A 1 146 ? 24.238 -33.490 -18.545 1.00 69.42 144 VAL A CA 1
ATOM 1146 C C . VAL A 1 146 ? 24.706 -32.086 -18.935 1.00 68.11 144 VAL A C 1
ATOM 1147 O O . VAL A 1 146 ? 24.808 -31.233 -18.042 1.00 66.92 144 VAL A O 1
ATOM 1151 N N . PRO A 1 147 ? 25.014 -31.778 -20.207 1.00 71.10 145 PRO A N 1
ATOM 1152 C CA . PRO A 1 147 ? 25.453 -30.405 -20.525 1.00 72.06 145 PRO A CA 1
ATOM 1153 C C . PRO A 1 147 ? 24.356 -29.376 -20.263 1.00 72.69 145 PRO A C 1
ATOM 1154 O O . PRO A 1 147 ? 23.170 -29.632 -20.481 1.00 74.12 145 PRO A O 1
ATOM 1158 N N . THR A 1 148 ? 24.767 -28.203 -19.780 1.00 71.44 146 THR A N 1
ATOM 1159 C CA . THR A 1 148 ? 23.865 -27.094 -19.501 1.00 73.14 146 THR A CA 1
ATOM 1160 C C . THR A 1 148 ? 24.389 -25.821 -20.153 1.00 73.48 146 THR A C 1
ATOM 1161 O O . THR A 1 148 ? 25.546 -25.746 -20.582 1.00 70.40 146 THR A O 1
ATOM 1165 N N . ASN A 1 149 ? 23.515 -24.811 -20.211 1.00 70.24 147 ASN A N 1
ATOM 1166 C CA . ASN A 1 149 ? 23.930 -23.506 -20.708 1.00 71.02 147 ASN A CA 1
ATOM 1167 C C . ASN A 1 149 ? 24.976 -22.877 -19.800 1.00 67.24 147 ASN A C 1
ATOM 1168 O O . ASN A 1 149 ? 25.926 -22.250 -20.282 1.00 67.23 147 ASN A O 1
ATOM 1173 N N . LEU A 1 150 ? 24.813 -23.029 -18.482 1.00 65.04 148 LEU A N 1
ATOM 1174 C CA . LEU A 1 150 ? 25.847 -22.586 -17.553 1.00 65.30 148 LEU A CA 1
ATOM 1175 C C . LEU A 1 150 ? 27.189 -23.223 -17.900 1.00 66.56 148 LEU A C 1
ATOM 1176 O O . LEU A 1 150 ? 28.187 -22.527 -18.088 1.00 71.47 148 LEU A O 1
ATOM 1181 N N . PHE A 1 151 ? 27.227 -24.554 -18.023 1.00 69.87 149 PHE A N 1
ATOM 1182 C CA . PHE A 1 151 ? 28.495 -25.215 -18.311 1.00 72.27 149 PHE A CA 1
ATOM 1183 C C . PHE A 1 151 ? 29.015 -24.896 -19.708 1.00 76.58 149 PHE A C 1
ATOM 1184 O O . PHE A 1 151 ? 30.224 -25.021 -19.942 1.00 71.13 149 PHE A O 1
ATOM 1192 N N . ARG A 1 152 ? 28.139 -24.476 -20.635 1.00 76.31 150 ARG A N 1
ATOM 1193 C CA . ARG A 1 152 ? 28.605 -24.092 -21.964 1.00 72.28 150 ARG A CA 1
ATOM 1194 C C . ARG A 1 152 ? 29.253 -22.720 -21.930 1.00 75.54 150 ARG A C 1
ATOM 1195 O O . ARG A 1 152 ? 30.328 -22.527 -22.509 1.00 84.45 150 ARG A O 1
ATOM 1203 N N . LYS A 1 153 ? 28.649 -21.765 -21.226 1.00 72.10 151 LYS A N 1
ATOM 1204 C CA . LYS A 1 153 ? 29.256 -20.442 -21.154 1.00 72.14 151 LYS A CA 1
ATOM 1205 C C . LYS A 1 153 ? 30.456 -20.382 -20.219 1.00 72.84 151 LYS A C 1
ATOM 1206 O O . LYS A 1 153 ? 31.186 -19.386 -20.242 1.00 76.71 151 LYS A O 1
ATOM 1212 N N . ASN A 1 154 ? 30.668 -21.388 -19.378 1.00 73.86 152 ASN A N 1
ATOM 1213 C CA . ASN A 1 154 ? 31.930 -21.501 -18.667 1.00 72.14 152 ASN A CA 1
ATOM 1214 C C . ASN A 1 154 ? 32.936 -22.309 -19.457 1.00 74.60 152 ASN A C 1
ATOM 1215 O O . ASN A 1 154 ? 33.979 -22.678 -18.914 1.00 76.62 152 ASN A O 1
ATOM 1220 N N . ASN A 1 155 ? 32.622 -22.613 -20.717 1.00 76.93 153 ASN A N 1
ATOM 1221 C CA . ASN A 1 155 ? 33.510 -23.291 -21.657 1.00 82.85 153 ASN A CA 1
ATOM 1222 C C . ASN A 1 155 ? 33.865 -24.714 -21.233 1.00 76.16 153 ASN A C 1
ATOM 1223 O O . ASN A 1 155 ? 34.876 -25.255 -21.687 1.00 78.80 153 ASN A O 1
ATOM 1228 N N . ILE A 1 156 ? 33.054 -25.333 -20.375 1.00 73.13 154 ILE A N 1
ATOM 1229 C CA . ILE A 1 156 ? 33.343 -26.683 -19.902 1.00 71.51 154 ILE A CA 1
ATOM 1230 C C . ILE A 1 156 ? 32.874 -27.731 -20.909 1.00 77.43 154 ILE A C 1
ATOM 1231 O O . ILE A 1 156 ? 33.434 -28.836 -20.975 1.00 84.11 154 ILE A O 1
ATOM 1236 N N . CYS A 1 157 ? 31.871 -27.421 -21.702 1.00 74.37 155 CYS A N 1
ATOM 1237 C CA . CYS A 1 157 ? 31.386 -28.366 -22.699 1.00 79.43 155 CYS A CA 1
ATOM 1238 C C . CYS A 1 157 ? 30.910 -27.568 -23.904 1.00 80.48 155 CYS A C 1
ATOM 1239 O O . CYS A 1 157 ? 30.843 -26.334 -23.831 1.00 83.12 155 CYS A O 1
ATOM 1242 N N . PRO A 1 158 ? 30.588 -28.214 -25.032 1.00 83.84 156 PRO A N 1
ATOM 1243 C CA . PRO A 1 158 ? 30.053 -27.416 -26.139 1.00 84.74 156 PRO A CA 1
ATOM 1244 C C . PRO A 1 158 ? 28.520 -27.485 -26.262 1.00 92.01 156 PRO A C 1
ATOM 1245 O O . PRO A 1 158 ? 27.874 -28.401 -25.737 1.00 87.10 156 PRO A O 1
ATOM 1249 N N . LYS B 2 1 ? -14.380 -11.395 14.575 1.00 108.42 19 LYS B N 1
ATOM 1250 C CA . LYS B 2 1 ? -13.693 -12.613 14.164 1.00 111.11 19 LYS B CA 1
ATOM 1251 C C . LYS B 2 1 ? -12.220 -12.403 13.814 1.00 107.76 19 LYS B C 1
ATOM 1252 O O . LYS B 2 1 ? -11.448 -13.360 13.823 1.00 103.97 19 LYS B O 1
ATOM 1258 N N . LYS B 2 2 ? -11.876 -11.152 13.487 1.00 107.87 20 LYS B N 1
ATOM 1259 C CA . LYS B 2 2 ? -10.490 -10.699 13.354 1.00 106.23 20 LYS B CA 1
ATOM 1260 C C . LYS B 2 2 ? -9.635 -11.486 14.323 1.00 109.98 20 LYS B C 1
ATOM 1261 O O . LYS B 2 2 ? -9.824 -11.367 15.543 1.00 112.14 20 LYS B O 1
ATOM 1267 N N . HIS B 2 3 ? -8.691 -12.275 13.837 1.00 109.58 21 HIS B N 1
ATOM 1268 C CA . HIS B 2 3 ? -7.873 -12.753 14.940 1.00 106.15 21 HIS B CA 1
ATOM 1269 C C . HIS B 2 3 ? -6.948 -11.627 15.398 1.00 104.92 21 HIS B C 1
ATOM 1270 O O . HIS B 2 3 ? -6.640 -10.704 14.645 1.00 108.23 21 HIS B O 1
ATOM 1277 N N . LYS B 2 4 ? -6.491 -11.726 16.650 1.00 105.98 22 LYS B N 1
ATOM 1278 C CA . LYS B 2 4 ? -5.582 -10.718 17.204 1.00 108.28 22 LYS B CA 1
ATOM 1279 C C . LYS B 2 4 ? -4.364 -10.483 16.304 1.00 108.00 22 LYS B C 1
ATOM 1280 O O . LYS B 2 4 ? -3.828 -9.370 16.247 1.00 111.21 22 LYS B O 1
ATOM 1286 N N . ASP B 2 5 ? -3.914 -11.515 15.591 1.00 106.25 23 ASP B N 1
ATOM 1287 C CA . ASP B 2 5 ? -2.635 -11.500 14.889 1.00 104.90 23 ASP B CA 1
ATOM 1288 C C . ASP B 2 5 ? -2.767 -11.754 13.393 1.00 98.61 23 ASP B C 1
ATOM 1289 O O . ASP B 2 5 ? -1.776 -12.124 12.750 1.00 88.32 23 ASP B O 1
ATOM 1294 N N . CYS B 2 6 ? -3.955 -11.552 12.825 1.00 94.67 24 CYS B N 1
ATOM 1295 C CA . CYS B 2 6 ? -4.092 -11.636 11.382 1.00 88.63 24 CYS B CA 1
ATOM 1296 C C . CYS B 2 6 ? -3.220 -10.553 10.770 1.00 89.57 24 CYS B C 1
ATOM 1297 O O . CYS B 2 6 ? -3.515 -9.362 10.919 1.00 94.34 24 CYS B O 1
ATOM 1300 N N . GLY B 2 7 ? -2.176 -10.961 10.045 1.00 87.66 25 GLY B N 1
ATOM 1301 C CA . GLY B 2 7 ? -1.277 -10.034 9.380 1.00 82.41 25 GLY B CA 1
ATOM 1302 C C . GLY B 2 7 ? 0.016 -9.737 10.103 1.00 82.20 25 GLY B C 1
ATOM 1303 O O . GLY B 2 7 ? 0.685 -8.758 9.754 1.00 86.64 25 GLY B O 1
ATOM 1304 N N . LYS B 2 8 ? 0.398 -10.542 11.093 1.00 79.95 26 LYS B N 1
ATOM 1305 C CA . LYS B 2 8 ? 1.638 -10.306 11.824 1.00 81.28 26 LYS B CA 1
ATOM 1306 C C . LYS B 2 8 ? 2.812 -10.936 11.082 1.00 80.79 26 LYS B C 1
ATOM 1307 O O . LYS B 2 8 ? 2.729 -12.087 10.640 1.00 79.20 26 LYS B O 1
ATOM 1313 N N . LYS B 2 9 ? 3.907 -10.185 10.939 1.00 76.46 27 LYS B N 1
ATOM 1314 C CA . LYS B 2 9 ? 5.082 -10.722 10.267 1.00 72.54 27 LYS B CA 1
ATOM 1315 C C . LYS B 2 9 ? 5.903 -11.605 11.200 1.00 78.88 27 LYS B C 1
ATOM 1316 O O . LYS B 2 9 ? 6.181 -11.240 12.348 1.00 81.25 27 LYS B O 1
ATOM 1322 N N . VAL B 2 10 ? 6.338 -12.748 10.678 1.00 77.56 28 VAL B N 1
ATOM 1323 C CA . VAL B 2 10 ? 6.872 -13.817 11.516 1.00 78.71 28 VAL B CA 1
ATOM 1324 C C . VAL B 2 10 ? 7.701 -14.763 10.658 1.00 74.39 28 VAL B C 1
ATOM 1325 O O . VAL B 2 10 ? 7.262 -15.160 9.563 1.00 68.46 28 VAL B O 1
ATOM 1329 N N . PRO B 2 11 ? 8.897 -15.144 11.104 1.00 68.50 29 PRO B N 1
ATOM 1330 C CA . PRO B 2 11 ? 9.640 -16.186 10.393 1.00 71.00 29 PRO B CA 1
ATOM 1331 C C . PRO B 2 11 ? 8.778 -17.425 10.196 1.00 72.25 29 PRO B C 1
ATOM 1332 O O . PRO B 2 11 ? 7.876 -17.715 10.984 1.00 76.41 29 PRO B O 1
ATOM 1336 N N . TYR B 2 12 ? 9.027 -18.136 9.098 1.00 71.25 30 TYR B N 1
ATOM 1337 C CA . TYR B 2 12 ? 8.326 -19.398 8.886 1.00 77.26 30 TYR B CA 1
ATOM 1338 C C . TYR B 2 12 ? 8.627 -20.379 10.013 1.00 73.68 30 TYR B C 1
ATOM 1339 O O . TYR B 2 12 ? 7.731 -21.081 10.491 1.00 70.43 30 TYR B O 1
ATOM 1348 N N . ASN B 2 13 ? 9.882 -20.404 10.479 1.00 78.50 31 ASN B N 1
ATOM 1349 C CA . ASN B 2 13 ? 10.385 -21.264 11.558 1.00 83.09 31 ASN B CA 1
ATOM 1350 C C . ASN B 2 13 ? 9.833 -20.895 12.930 1.00 87.99 31 ASN B C 1
ATOM 1351 O O . ASN B 2 13 ? 10.330 -21.471 13.917 1.00 89.77 31 ASN B O 1
ATOM 1356 N N . ASP B 2 14 ? 8.874 -19.977 13.057 1.00 86.62 32 ASP B N 1
ATOM 1357 C CA . ASP B 2 14 ? 8.301 -19.616 14.349 1.00 92.19 32 ASP B CA 1
ATOM 1358 C C . ASP B 2 14 ? 6.951 -20.306 14.453 1.00 91.73 32 ASP B C 1
ATOM 1359 O O . ASP B 2 14 ? 6.019 -19.978 13.712 1.00 96.47 32 ASP B O 1
ATOM 1364 N N . LYS B 2 15 ? 6.857 -21.281 15.350 1.00 97.76 33 LYS B N 1
ATOM 1365 C CA . LYS B 2 15 ? 5.581 -21.912 15.635 1.00 103.11 33 LYS B CA 1
ATOM 1366 C C . LYS B 2 15 ? 5.037 -21.546 17.010 1.00 109.84 33 LYS B C 1
ATOM 1367 O O . LYS B 2 15 ? 3.847 -21.777 17.276 1.00 111.02 33 LYS B O 1
ATOM 1373 N N . LYS B 2 16 ? 5.881 -20.960 17.869 1.00 109.72 34 LYS B N 1
ATOM 1374 C CA . LYS B 2 16 ? 5.490 -20.655 19.239 1.00 111.53 34 LYS B CA 1
ATOM 1375 C C . LYS B 2 16 ? 4.424 -19.570 19.295 1.00 108.63 34 LYS B C 1
ATOM 1376 O O . LYS B 2 16 ? 3.398 -19.739 19.959 1.00 110.95 34 LYS B O 1
ATOM 1382 N N . SER B 2 17 ? 4.641 -18.461 18.592 1.00 110.57 35 SER B N 1
ATOM 1383 C CA . SER B 2 17 ? 3.876 -17.243 18.853 1.00 106.94 35 SER B CA 1
ATOM 1384 C C . SER B 2 17 ? 2.424 -17.331 18.381 1.00 112.67 35 SER B C 1
ATOM 1385 O O . SER B 2 17 ? 1.552 -16.641 18.929 1.00 107.04 35 SER B O 1
ATOM 1388 N N . LEU B 2 18 ? 2.132 -18.170 17.387 1.00 109.83 36 LEU B N 1
ATOM 1389 C CA . LEU B 2 18 ? 0.818 -18.165 16.773 1.00 101.45 36 LEU B CA 1
ATOM 1390 C C . LEU B 2 18 ? 0.021 -19.430 16.995 1.00 109.87 36 LEU B C 1
ATOM 1391 O O . LEU B 2 18 ? -1.146 -19.470 16.584 1.00 113.30 36 LEU B O 1
ATOM 1396 N N . LYS B 2 19 ? 0.603 -20.457 17.613 1.00 112.20 37 LYS B N 1
ATOM 1397 C CA . LYS B 2 19 ? -0.185 -21.646 17.910 1.00 117.24 37 LYS B CA 1
ATOM 1398 C C . LYS B 2 19 ? -1.410 -21.230 18.711 1.00 117.50 37 LYS B C 1
ATOM 1399 O O . LYS B 2 19 ? -1.336 -20.362 19.587 1.00 116.72 37 LYS B O 1
ATOM 1405 N N . GLY B 2 20 ? -2.557 -21.789 18.350 1.00 111.39 38 GLY B N 1
ATOM 1406 C CA . GLY B 2 20 ? -3.787 -21.339 18.955 1.00 112.63 38 GLY B CA 1
ATOM 1407 C C . GLY B 2 20 ? -4.829 -20.980 17.927 1.00 111.37 38 GLY B C 1
ATOM 1408 O O . GLY B 2 20 ? -5.962 -21.458 18.018 1.00 109.25 38 GLY B O 1
ATOM 1409 N N . SER B 2 21 ? -4.480 -20.149 16.950 1.00 110.90 39 SER B N 1
ATOM 1410 C CA . SER B 2 21 ? -5.447 -19.845 15.908 1.00 110.82 39 SER B CA 1
ATOM 1411 C C . SER B 2 21 ? -5.094 -20.602 14.635 1.00 108.98 39 SER B C 1
ATOM 1412 O O . SER B 2 21 ? -3.964 -21.063 14.448 1.00 112.92 39 SER B O 1
ATOM 1415 N N . GLY B 2 22 ? -6.080 -20.703 13.742 1.00 104.74 40 GLY B N 1
ATOM 1416 C CA . GLY B 2 22 ? -5.940 -21.355 12.456 1.00 104.96 40 GLY B CA 1
ATOM 1417 C C . GLY B 2 22 ? -5.082 -20.623 11.449 1.00 104.29 40 GLY B C 1
ATOM 1418 O O . GLY B 2 22 ? -5.013 -21.041 10.290 1.00 105.08 40 GLY B O 1
ATOM 1419 N N . LEU B 2 23 ? -4.422 -19.545 11.868 1.00 99.47 41 LEU B N 1
ATOM 1420 C CA . LEU B 2 23 ? -3.576 -18.745 10.986 1.00 102.46 41 LEU B CA 1
ATOM 1421 C C . LEU B 2 23 ? -2.550 -19.599 10.231 1.00 100.10 41 LEU B C 1
ATOM 1422 O O . LEU B 2 23 ? -1.868 -20.456 10.812 1.00 91.98 41 LEU B O 1
ATOM 1427 N N . GLU B 2 24 ? -2.481 -19.390 8.915 1.00 94.64 42 GLU B N 1
ATOM 1428 C CA . GLU B 2 24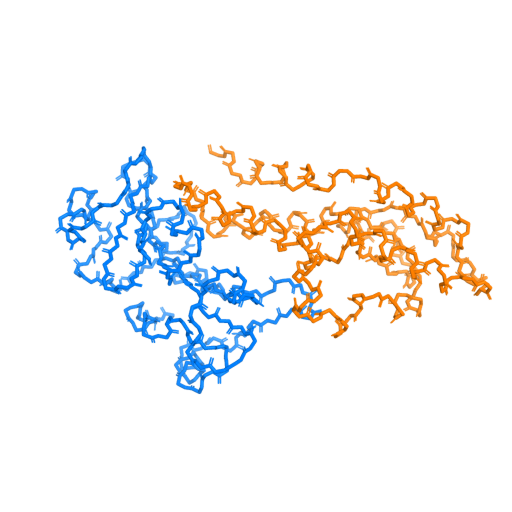 ? -1.432 -19.938 8.071 1.00 91.15 42 GLU B CA 1
ATOM 1429 C C . GLU B 2 24 ? -0.325 -18.909 7.884 1.00 85.60 42 GLU B C 1
ATOM 1430 O O . GLU B 2 24 ? -0.556 -17.703 7.953 1.00 90.61 42 GLU B O 1
ATOM 1436 N N . LYS B 2 25 ? 0.890 -19.400 7.666 1.00 78.38 43 LYS B N 1
ATOM 1437 C CA . LYS B 2 25 ? 2.051 -18.552 7.407 1.00 71.29 43 LYS B CA 1
ATOM 1438 C C . LYS B 2 25 ? 2.279 -18.556 5.894 1.00 77.48 43 LYS B C 1
ATOM 1439 O O . LYS B 2 25 ? 2.854 -19.507 5.349 1.00 86.21 43 LYS B O 1
ATOM 1445 N N . ASP B 2 26 ? 1.857 -17.478 5.217 1.00 72.42 44 ASP B N 1
ATOM 1446 C CA . ASP B 2 26 ? 1.891 -17.420 3.753 1.00 71.73 44 ASP B CA 1
ATOM 1447 C C . ASP B 2 26 ? 3.285 -17.041 3.273 1.00 67.56 44 ASP B C 1
ATOM 1448 O O . ASP B 2 26 ? 3.915 -16.163 3.864 1.00 69.04 44 ASP B O 1
ATOM 1453 N N . HIS B 2 27 ? 3.766 -17.698 2.203 1.00 63.88 45 HIS B N 1
ATOM 1454 C CA . HIS B 2 27 ? 5.064 -17.378 1.596 1.00 60.19 45 HIS B CA 1
ATOM 1455 C C . HIS B 2 27 ? 4.832 -16.452 0.411 1.00 62.87 45 HIS B C 1
ATOM 1456 O O . HIS B 2 27 ? 4.135 -16.828 -0.545 1.00 62.09 45 HIS B O 1
ATOM 1463 N N . THR B 2 28 ? 5.420 -15.262 0.464 1.00 51.16 46 THR B N 1
ATOM 1464 C CA . THR B 2 28 ? 5.414 -14.342 -0.668 1.00 59.19 46 THR B CA 1
ATOM 1465 C C . THR B 2 28 ? 6.847 -13.849 -0.769 1.00 60.61 46 THR B C 1
ATOM 1466 O O . THR B 2 28 ? 7.284 -13.067 0.096 1.00 61.85 46 THR B O 1
ATOM 1470 N N . PRO B 2 29 ? 7.600 -14.249 -1.805 1.00 57.39 47 PRO B N 1
ATOM 1471 C CA . PRO B 2 29 ? 7.125 -15.131 -2.881 1.00 57.86 47 PRO B CA 1
ATOM 1472 C C . PRO B 2 29 ? 7.106 -16.585 -2.429 1.00 53.85 47 PRO B C 1
ATOM 1473 O O . PRO B 2 29 ? 7.595 -16.789 -1.329 1.00 55.90 47 PRO B O 1
ATOM 1477 N N . SER B 2 30 ? 6.569 -17.543 -3.202 1.00 55.52 48 SER B N 1
ATOM 1478 C CA . SER B 2 30 ? 6.380 -18.902 -2.670 1.00 56.60 48 SER B CA 1
ATOM 1479 C C . SER B 2 30 ? 7.703 -19.514 -2.206 1.00 52.16 48 SER B C 1
ATOM 1480 O O . SER B 2 30 ? 8.773 -19.221 -2.744 1.00 49.29 48 SER B O 1
ATOM 1483 N N . GLY B 2 31 ? 7.609 -20.367 -1.177 1.00 53.17 49 GLY B N 1
ATOM 1484 C CA . GLY B 2 31 ? 8.783 -21.047 -0.647 1.00 52.53 49 GLY B CA 1
ATOM 1485 C C . GLY B 2 31 ? 9.591 -21.760 -1.713 1.00 52.10 49 GLY B C 1
ATOM 1486 O O . GLY B 2 31 ? 10.827 -21.692 -1.724 1.00 48.09 49 GLY B O 1
ATOM 1487 N N . ALA B 2 32 ? 8.908 -22.426 -2.638 1.00 46.64 50 ALA B N 1
ATOM 1488 C CA . ALA B 2 32 ? 9.602 -23.107 -3.720 1.00 54.02 50 ALA B CA 1
ATOM 1489 C C . ALA B 2 32 ? 10.315 -22.117 -4.611 1.00 52.07 50 ALA B C 1
ATOM 1490 O O . ALA B 2 32 ? 11.377 -22.423 -5.172 1.00 49.07 50 ALA B O 1
ATOM 1492 N N . ALA B 2 33 ? 9.743 -20.923 -4.751 1.00 56.07 51 ALA B N 1
ATOM 1493 C CA . ALA B 2 33 ? 10.331 -19.918 -5.611 1.00 50.10 51 ALA B CA 1
ATOM 1494 C C . ALA B 2 33 ? 11.639 -19.392 -5.025 1.00 54.22 51 ALA B C 1
ATOM 1495 O O . ALA B 2 33 ? 12.672 -19.352 -5.716 1.00 49.76 51 ALA B O 1
ATOM 1497 N N . LEU B 2 34 ? 11.628 -18.995 -3.743 1.00 52.44 52 LEU B N 1
ATOM 1498 C CA . LEU B 2 34 ? 12.898 -18.658 -3.096 1.00 53.26 52 LEU B CA 1
ATOM 1499 C C . LEU B 2 34 ? 13.870 -19.809 -3.236 1.00 55.60 52 LEU B C 1
ATOM 1500 O O . LEU B 2 34 ? 15.044 -19.612 -3.585 1.00 57.01 52 LEU B O 1
ATOM 1505 N N . GLU B 2 35 ? 13.382 -21.030 -3.015 1.00 51.95 53 GLU B N 1
ATOM 1506 C CA . GLU B 2 35 ? 14.278 -22.177 -3.023 1.00 54.70 53 GLU B CA 1
ATOM 1507 C C . GLU B 2 35 ? 14.949 -22.345 -4.378 1.00 52.68 53 GLU B C 1
ATOM 1508 O O . GLU B 2 35 ? 16.120 -22.733 -4.442 1.00 58.83 53 GLU B O 1
ATOM 1514 N N . LEU B 2 36 ? 14.241 -22.023 -5.461 1.00 47.14 54 LEU B N 1
ATOM 1515 C CA . LEU B 2 36 ? 14.815 -22.144 -6.794 1.00 50.22 54 LEU B CA 1
ATOM 1516 C C . LEU B 2 36 ? 15.765 -20.997 -7.076 1.00 58.55 54 LEU B C 1
ATOM 1517 O O . LEU B 2 36 ? 16.852 -21.197 -7.643 1.00 53.32 54 LEU B O 1
ATOM 1522 N N . ALA B 2 37 ? 15.363 -19.792 -6.677 1.00 56.65 55 ALA B N 1
ATOM 1523 C CA . ALA B 2 37 ? 16.254 -18.653 -6.761 1.00 54.81 55 ALA B CA 1
ATOM 1524 C C . ALA B 2 37 ? 17.555 -18.949 -6.047 1.00 58.17 55 ALA B C 1
ATOM 1525 O O . ALA B 2 37 ? 18.648 -18.593 -6.529 1.00 49.10 55 ALA B O 1
ATOM 1527 N N . ALA B 2 38 ? 17.466 -19.613 -4.893 1.00 59.19 56 ALA B N 1
ATOM 1528 C CA . ALA B 2 38 ? 18.703 -19.981 -4.211 1.00 59.56 56 ALA B CA 1
ATOM 1529 C C . ALA B 2 38 ? 19.487 -20.979 -5.047 1.00 58.49 56 ALA B C 1
ATOM 1530 O O . ALA B 2 38 ? 20.718 -20.860 -5.175 1.00 54.56 56 ALA B O 1
ATOM 1532 N N . GLN B 2 39 ? 18.781 -21.933 -5.671 1.00 52.46 57 GLN B N 1
ATOM 1533 C CA . GLN B 2 39 ? 19.472 -22.994 -6.407 1.00 57.25 57 GLN B CA 1
ATOM 1534 C C . GLN B 2 39 ? 20.083 -22.468 -7.698 1.00 56.34 57 GLN B C 1
ATOM 1535 O O . GLN B 2 39 ? 21.192 -22.881 -8.079 1.00 51.98 57 GLN B O 1
ATOM 1541 N N . ASN B 2 40 ? 19.373 -21.549 -8.380 1.00 57.84 58 ASN B N 1
ATOM 1542 C CA . ASN B 2 40 ? 19.910 -20.952 -9.600 1.00 53.19 58 ASN B CA 1
ATOM 1543 C C . ASN B 2 40 ? 21.253 -20.318 -9.331 1.00 57.13 58 ASN B C 1
ATOM 1544 O O . ASN B 2 40 ? 22.148 -20.362 -10.185 1.00 57.39 58 ASN B O 1
ATOM 1549 N N . LYS B 2 41 ? 21.429 -19.751 -8.142 1.00 50.34 59 LYS B N 1
ATOM 1550 C CA . LYS B 2 41 ? 22.704 -19.115 -7.862 1.00 58.68 59 LYS B CA 1
ATOM 1551 C C . LYS B 2 41 ? 23.769 -20.157 -7.529 1.00 57.26 59 LYS B C 1
ATOM 1552 O O . LYS B 2 41 ? 24.914 -20.045 -7.984 1.00 52.85 59 LYS B O 1
ATOM 1558 N N . ILE B 2 42 ? 23.384 -21.200 -6.786 1.00 59.63 60 ILE B N 1
ATOM 1559 C CA . ILE B 2 42 ? 24.302 -22.277 -6.420 1.00 50.95 60 ILE B CA 1
ATOM 1560 C C . ILE B 2 42 ? 24.800 -22.991 -7.667 1.00 53.32 60 ILE B C 1
ATOM 1561 O O . ILE B 2 42 ? 26.002 -23.258 -7.818 1.00 54.36 60 ILE B O 1
ATOM 1566 N N . ASP B 2 43 ? 23.866 -23.353 -8.554 1.00 53.82 61 ASP B N 1
ATOM 1567 C CA . ASP B 2 43 ? 24.210 -23.853 -9.883 1.00 59.06 61 ASP B CA 1
ATOM 1568 C C . ASP B 2 43 ? 25.307 -23.013 -10.537 1.00 60.06 61 ASP B C 1
ATOM 1569 O O . ASP B 2 43 ? 26.252 -23.554 -11.129 1.00 62.73 61 ASP B O 1
ATOM 1574 N N . GLU B 2 44 ? 25.213 -21.688 -10.419 1.00 56.14 62 GLU B N 1
ATOM 1575 C CA . GLU B 2 44 ? 26.145 -20.815 -11.130 1.00 60.81 62 GLU B CA 1
ATOM 1576 C C . GLU B 2 44 ? 27.539 -20.841 -10.511 1.00 56.97 62 GLU B C 1
ATOM 1577 O O . GLU B 2 44 ? 28.544 -20.852 -11.237 1.00 52.14 62 GLU B O 1
ATOM 1583 N N . LEU B 2 45 ? 27.630 -20.813 -9.177 1.00 51.92 63 LEU B N 1
ATOM 1584 C CA . LEU B 2 45 ? 28.940 -20.957 -8.546 1.00 55.77 63 LEU B CA 1
ATOM 1585 C C . LEU B 2 45 ? 29.572 -22.287 -8.922 1.00 60.51 63 LEU B C 1
ATOM 1586 O O . LEU B 2 45 ? 30.772 -22.354 -9.227 1.00 60.81 63 LEU B O 1
ATOM 1591 N N . ILE B 2 46 ? 28.779 -23.365 -8.885 1.00 59.73 64 ILE B N 1
ATOM 1592 C CA . ILE B 2 46 ? 29.301 -24.678 -9.251 1.00 57.11 64 ILE B CA 1
ATOM 1593 C C . ILE B 2 46 ? 29.857 -24.641 -10.668 1.00 55.62 64 ILE B C 1
ATOM 1594 O O . ILE B 2 46 ? 30.984 -25.081 -10.927 1.00 55.40 64 ILE B O 1
ATOM 1599 N N . ALA B 2 47 ? 29.080 -24.088 -11.611 1.00 55.65 65 ALA B N 1
ATOM 1600 C CA . ALA B 2 47 ? 29.599 -23.949 -12.966 1.00 60.26 65 ALA B CA 1
ATOM 1601 C C . ALA B 2 47 ? 30.821 -23.038 -13.010 1.00 63.94 65 ALA B C 1
ATOM 1602 O O . ALA B 2 47 ? 31.612 -23.120 -13.954 1.00 65.87 65 ALA B O 1
ATOM 1604 N N . ASN B 2 48 ? 31.019 -22.205 -11.999 1.00 57.80 66 ASN B N 1
ATOM 1605 C CA . ASN B 2 48 ? 32.224 -21.402 -11.932 1.00 62.93 66 ASN B CA 1
ATOM 1606 C C . ASN B 2 48 ? 33.381 -22.141 -11.282 1.00 63.00 66 ASN B C 1
ATOM 1607 O O . ASN B 2 48 ? 34.466 -21.553 -11.120 1.00 59.91 66 ASN B O 1
ATOM 1612 N N . GLY B 2 49 ? 33.170 -23.393 -10.887 1.00 55.80 67 GLY B N 1
ATOM 1613 C CA . GLY B 2 49 ? 34.193 -24.183 -10.246 1.00 56.42 67 GLY B CA 1
ATOM 1614 C C . GLY B 2 49 ? 34.120 -24.236 -8.739 1.00 58.21 67 GLY B C 1
ATOM 1615 O O . GLY B 2 49 ? 35.014 -24.830 -8.114 1.00 58.21 67 GLY B O 1
ATOM 1616 N N . ALA B 2 50 ? 33.100 -23.630 -8.130 1.00 51.24 68 ALA B N 1
ATOM 1617 C CA . ALA B 2 50 ? 32.932 -23.767 -6.692 1.00 53.72 68 ALA B CA 1
ATOM 1618 C C . ALA B 2 50 ? 32.849 -25.242 -6.287 1.00 60.71 68 ALA B C 1
ATOM 1619 O O . ALA B 2 50 ? 32.546 -26.137 -7.093 1.00 54.20 68 ALA B O 1
ATOM 1621 N N . ARG B 2 51 ? 33.171 -25.481 -5.018 1.00 63.46 69 ARG B N 1
ATOM 1622 C CA . ARG B 2 51 ? 33.098 -26.794 -4.387 1.00 69.01 69 ARG B CA 1
ATOM 1623 C C . ARG B 2 51 ? 32.017 -26.685 -3.324 1.00 62.37 69 ARG B C 1
ATOM 1624 O O . ARG B 2 51 ? 32.212 -26.028 -2.295 1.00 61.66 69 ARG B O 1
ATOM 1632 N N . ILE B 2 52 ? 30.863 -27.283 -3.595 1.00 61.06 70 ILE B N 1
ATOM 1633 C CA . ILE B 2 52 ? 29.710 -27.216 -2.702 1.00 64.23 70 ILE B CA 1
ATOM 1634 C C . ILE B 2 52 ? 29.071 -28.595 -2.672 1.00 63.50 70 ILE B C 1
ATOM 1635 O O . ILE B 2 52 ? 28.626 -29.097 -3.712 1.00 62.86 70 ILE B O 1
ATOM 1640 N N . THR B 2 53 ? 29.023 -29.210 -1.494 1.00 64.06 71 THR B N 1
ATOM 1641 C CA . THR B 2 53 ? 28.406 -30.529 -1.434 1.00 68.65 71 THR B CA 1
ATOM 1642 C C . THR B 2 53 ? 26.889 -30.394 -1.484 1.00 68.81 71 THR B C 1
ATOM 1643 O O . THR B 2 53 ? 26.330 -29.308 -1.311 1.00 63.21 71 THR B O 1
ATOM 1647 N N . GLU B 2 54 ? 26.212 -31.521 -1.719 1.00 72.67 72 GLU B N 1
ATOM 1648 C CA . GLU B 2 54 ? 24.753 -31.475 -1.790 1.00 64.77 72 GLU B CA 1
ATOM 1649 C C . GLU B 2 54 ? 24.141 -31.296 -0.411 1.00 66.53 72 GLU B C 1
ATOM 1650 O O . GLU B 2 54 ? 23.184 -30.527 -0.245 1.00 71.15 72 GLU B O 1
ATOM 1656 N N . LYS B 2 55 ? 24.680 -31.993 0.585 1.00 67.72 73 LYS B N 1
ATOM 1657 C CA . LYS B 2 55 ? 24.410 -31.667 1.981 1.00 75.87 73 LYS B CA 1
ATOM 1658 C C . LYS B 2 55 ? 24.435 -30.154 2.222 1.00 76.85 73 LYS B C 1
ATOM 1659 O O . LYS B 2 55 ? 23.534 -29.590 2.860 1.00 75.07 73 LYS B O 1
ATOM 1665 N N . GLN B 2 56 ? 25.467 -29.481 1.712 1.00 68.30 74 GLN B N 1
ATOM 1666 C CA . GLN B 2 56 ? 25.546 -28.037 1.894 1.00 71.22 74 GLN B CA 1
ATOM 1667 C C . GLN B 2 56 ? 24.394 -27.330 1.170 1.00 69.22 74 GLN B C 1
ATOM 1668 O O . GLN B 2 56 ? 23.700 -26.481 1.750 1.00 65.24 74 GLN B O 1
ATOM 1674 N N . GLN B 2 57 ? 24.151 -27.703 -0.091 1.00 67.85 75 GLN B N 1
ATOM 1675 C CA . GLN B 2 57 ? 23.058 -27.109 -0.854 1.00 64.05 75 GLN B CA 1
ATOM 1676 C C . GLN B 2 57 ? 21.728 -27.288 -0.138 1.00 68.55 75 GLN B C 1
ATOM 1677 O O . GLN B 2 57 ? 20.937 -26.342 -0.041 1.00 70.64 75 GLN B O 1
ATOM 1683 N N . LYS B 2 58 ? 21.461 -28.493 0.387 1.00 67.93 76 LYS B N 1
ATOM 1684 C CA . LYS B 2 58 ? 20.163 -28.698 1.024 1.00 64.27 76 LYS B CA 1
ATOM 1685 C C . LYS B 2 58 ? 20.040 -27.869 2.296 1.00 60.72 76 LYS B C 1
ATOM 1686 O O . LYS B 2 58 ? 18.970 -27.322 2.578 1.00 66.83 76 LYS B O 1
ATOM 1692 N N . ALA B 2 59 ? 21.123 -27.749 3.064 1.00 60.22 77 ALA B N 1
ATOM 1693 C CA . ALA B 2 59 ? 21.097 -26.928 4.271 1.00 66.54 77 ALA B CA 1
ATOM 1694 C C . ALA B 2 59 ? 20.733 -25.486 3.934 1.00 68.16 77 ALA B C 1
ATOM 1695 O O . ALA B 2 59 ? 19.753 -24.937 4.461 1.00 67.05 77 ALA B O 1
ATOM 1697 N N . ILE B 2 60 ? 21.497 -24.877 3.023 1.00 61.82 78 ILE B N 1
ATOM 1698 C CA . ILE B 2 60 ? 21.178 -23.550 2.503 1.00 67.35 78 ILE B CA 1
ATOM 1699 C C . ILE B 2 60 ? 19.704 -23.429 2.127 1.00 64.88 78 ILE B C 1
ATOM 1700 O O . ILE B 2 60 ? 19.005 -22.517 2.592 1.00 64.61 78 ILE B O 1
ATOM 1705 N N . LEU B 2 61 ? 19.215 -24.319 1.257 1.00 62.43 79 LEU B N 1
ATOM 1706 C CA . LEU B 2 61 ? 17.822 -24.216 0.827 1.00 68.67 79 LEU B CA 1
ATOM 1707 C C . LEU B 2 61 ? 16.892 -24.145 2.026 1.00 69.70 79 LEU B C 1
ATOM 1708 O O . LEU B 2 61 ? 16.044 -23.246 2.115 1.00 69.44 79 LEU B O 1
ATOM 1713 N N . ASN B 2 62 ? 17.087 -25.045 2.991 1.00 69.46 80 ASN B N 1
ATOM 1714 C CA . ASN B 2 62 ? 16.195 -25.107 4.144 1.00 75.04 80 ASN B CA 1
ATOM 1715 C C . ASN B 2 62 ? 16.211 -23.813 4.946 1.00 71.77 80 ASN B C 1
ATOM 1716 O O . ASN B 2 62 ? 15.173 -23.382 5.472 1.00 73.45 80 ASN B O 1
ATOM 1721 N N . SER B 2 63 ? 17.378 -23.176 5.048 1.00 66.55 81 SER B N 1
ATOM 1722 C CA . SER B 2 63 ? 17.444 -21.883 5.716 1.00 70.86 81 SER B CA 1
ATOM 1723 C C . SER B 2 63 ? 16.672 -20.831 4.920 1.00 70.85 81 SER B C 1
ATOM 1724 O O . SER B 2 63 ? 15.775 -20.172 5.450 1.00 69.29 81 SER B O 1
ATOM 1727 N N . VAL B 2 64 ? 16.975 -20.705 3.624 1.00 66.88 82 VAL B N 1
ATOM 1728 C CA . VAL B 2 64 ? 16.196 -19.853 2.724 1.00 63.20 82 VAL B CA 1
ATOM 1729 C C . VAL B 2 64 ? 14.706 -20.063 2.963 1.00 65.30 82 VAL B C 1
ATOM 1730 O O . VAL B 2 64 ? 13.951 -19.100 3.125 1.00 66.31 82 VAL B O 1
ATOM 1734 N N . ARG B 2 65 ? 14.261 -21.320 3.036 1.00 63.88 83 ARG B N 1
ATOM 1735 C CA . ARG B 2 65 ? 12.818 -21.524 3.152 1.00 71.25 83 ARG B CA 1
ATOM 1736 C C . ARG B 2 65 ? 12.318 -21.212 4.557 1.00 72.43 83 ARG B C 1
ATOM 1737 O O . ARG B 2 65 ? 11.372 -20.440 4.729 1.00 70.20 83 ARG B O 1
ATOM 1745 N N . ASN B 2 66 ? 12.932 -21.803 5.578 1.00 75.25 84 ASN B N 1
ATOM 1746 C CA . ASN B 2 66 ? 12.308 -21.755 6.893 1.00 77.77 84 ASN B CA 1
ATOM 1747 C C . ASN B 2 66 ? 12.644 -20.488 7.666 1.00 77.39 84 ASN B C 1
ATOM 1748 O O . ASN B 2 66 ? 11.989 -20.205 8.675 1.00 77.33 84 ASN B O 1
ATOM 1753 N N . ASN B 2 67 ? 13.630 -19.716 7.223 1.00 74.64 85 ASN B N 1
ATOM 1754 C CA . ASN B 2 67 ? 13.873 -18.422 7.833 1.00 71.36 85 ASN B CA 1
ATOM 1755 C C . ASN B 2 67 ? 13.212 -17.276 7.081 1.00 71.15 85 ASN B C 1
ATOM 1756 O O . ASN B 2 67 ? 13.348 -16.122 7.506 1.00 75.69 85 ASN B O 1
ATOM 1761 N N . ALA B 2 68 ? 12.500 -17.557 5.989 1.00 67.09 86 ALA B N 1
ATOM 1762 C CA . ALA B 2 68 ? 11.837 -16.489 5.266 1.00 58.17 86 ALA B CA 1
ATOM 1763 C C . ALA B 2 68 ? 10.933 -15.733 6.232 1.00 64.10 86 ALA B C 1
ATOM 1764 O O . ALA B 2 68 ? 10.479 -16.317 7.214 1.00 63.36 86 ALA B O 1
ATOM 1766 N N . PRO B 2 69 ? 10.775 -14.426 6.058 1.00 67.10 87 PRO B N 1
ATOM 1767 C CA . PRO B 2 69 ? 9.630 -13.757 6.671 1.00 62.21 87 PRO B CA 1
ATOM 1768 C C . PRO B 2 69 ? 8.356 -14.125 5.936 1.00 66.22 87 PRO B C 1
ATOM 1769 O O . PRO B 2 69 ? 8.349 -14.333 4.717 1.00 62.20 87 PRO B O 1
ATOM 1773 N N . THR B 2 70 ? 7.271 -14.216 6.709 1.00 64.97 88 THR B N 1
ATOM 1774 C CA . THR B 2 70 ? 5.959 -14.607 6.209 1.00 66.72 88 THR B CA 1
ATOM 1775 C C . THR B 2 70 ? 4.886 -13.864 6.993 1.00 67.59 88 THR B C 1
ATOM 1776 O O . THR B 2 70 ? 5.090 -13.458 8.140 1.00 66.07 88 THR B O 1
ATOM 1780 N N . ILE B 2 71 ? 3.721 -13.724 6.367 1.00 69.67 89 ILE B N 1
ATOM 1781 C CA . ILE B 2 71 ? 2.593 -12.997 6.930 1.00 69.35 89 ILE B CA 1
ATOM 1782 C C . ILE B 2 71 ? 1.509 -13.989 7.351 1.00 75.87 89 ILE B C 1
ATOM 1783 O O . ILE B 2 71 ? 0.975 -14.733 6.515 1.00 74.73 89 ILE B O 1
ATOM 1788 N N . ALA B 2 72 ? 1.163 -13.975 8.643 1.00 77.70 90 ALA B N 1
ATOM 1789 C CA . ALA B 2 72 ? 0.071 -14.799 9.160 1.00 81.70 90 ALA B CA 1
ATOM 1790 C C . ALA B 2 72 ? -1.257 -14.326 8.593 1.00 78.44 90 ALA B C 1
ATOM 1791 O O . ALA B 2 72 ? -1.627 -13.168 8.774 1.00 86.31 90 ALA B O 1
ATOM 1793 N N . ILE B 2 73 ? -1.976 -15.213 7.915 1.00 79.94 91 ILE B N 1
ATOM 1794 C CA . ILE B 2 73 ? -3.274 -14.888 7.330 1.00 82.11 91 ILE B CA 1
ATOM 1795 C C . ILE B 2 73 ? -4.233 -16.048 7.590 1.00 89.03 91 ILE B C 1
ATOM 1796 O O . ILE B 2 73 ? -3.795 -17.114 8.036 1.00 92.12 91 ILE B O 1
ATOM 1801 N N . PRO B 2 74 ? -5.536 -15.896 7.371 1.00 93.01 92 PRO B N 1
ATOM 1802 C CA . PRO B 2 74 ? -6.460 -17.013 7.633 1.00 96.26 92 PRO B CA 1
ATOM 1803 C C . PRO B 2 74 ? -6.584 -17.931 6.435 1.00 94.46 92 PRO B C 1
ATOM 1804 O O . PRO B 2 74 ? -6.299 -17.528 5.293 1.00 92.54 92 PRO B O 1
ATOM 1808 N N . PRO B 2 75 ? -7.020 -19.180 6.653 1.00 94.81 93 PRO B N 1
ATOM 1809 C CA . PRO B 2 75 ? -6.845 -20.220 5.626 1.00 90.03 93 PRO B CA 1
ATOM 1810 C C . PRO B 2 75 ? -7.747 -20.088 4.415 1.00 88.02 93 PRO B C 1
ATOM 1811 O O . PRO B 2 75 ? -7.338 -20.493 3.322 1.00 84.37 93 PRO B O 1
ATOM 1815 N N . ASP B 2 76 ? -8.968 -19.577 4.556 1.00 88.46 94 ASP B N 1
ATOM 1816 C CA . ASP B 2 76 ? -9.793 -19.411 3.364 1.00 89.51 94 ASP B CA 1
ATOM 1817 C C . ASP B 2 76 ? -9.159 -18.420 2.403 1.00 89.87 94 ASP B C 1
ATOM 1818 O O . ASP B 2 76 ? -9.211 -18.609 1.184 1.00 90.42 94 ASP B O 1
ATOM 1823 N N . ILE B 2 77 ? -8.544 -17.359 2.932 1.00 90.09 95 ILE B N 1
ATOM 1824 C CA . ILE B 2 77 ? -7.934 -16.352 2.067 1.00 91.52 95 ILE B CA 1
ATOM 1825 C C . ILE B 2 77 ? -6.642 -16.874 1.453 1.00 85.24 95 ILE B C 1
ATOM 1826 O O . ILE B 2 77 ? -6.381 -16.658 0.264 1.00 76.14 95 ILE B O 1
ATOM 1831 N N . ALA B 2 78 ? -5.823 -17.566 2.248 1.00 83.06 96 ALA B N 1
ATOM 1832 C CA . ALA B 2 78 ? -4.668 -18.266 1.699 1.00 85.04 96 ALA B CA 1
ATOM 1833 C C . ALA B 2 78 ? -5.046 -19.161 0.524 1.00 83.55 96 ALA B C 1
ATOM 1834 O O . ALA B 2 78 ? -4.234 -19.368 -0.382 1.00 85.70 96 ALA B O 1
ATOM 1836 N N . ALA B 2 79 ? -6.272 -19.691 0.508 1.00 85.40 97 ALA B N 1
ATOM 1837 C CA . ALA B 2 79 ? -6.684 -20.574 -0.578 1.00 85.14 97 ALA B CA 1
ATOM 1838 C C . ALA B 2 79 ? -6.814 -19.852 -1.913 1.00 82.36 97 ALA B C 1
ATOM 1839 O O . ALA B 2 79 ? -6.707 -20.492 -2.963 1.00 81.54 97 ALA B O 1
ATOM 1841 N N . LEU B 2 80 ? -7.052 -18.547 -1.915 1.00 87.72 98 LEU B N 1
ATOM 1842 C CA . LEU B 2 80 ? -7.081 -17.827 -3.180 1.00 89.07 98 LEU B CA 1
ATOM 1843 C C . LEU B 2 80 ? -5.714 -17.307 -3.604 1.00 76.09 98 LEU B C 1
ATOM 1844 O O . LEU B 2 80 ? -5.600 -16.737 -4.696 1.00 71.73 98 LEU B O 1
ATOM 1849 N N . GLY B 2 81 ? -4.680 -17.517 -2.790 1.00 72.93 99 GLY B N 1
ATOM 1850 C CA . GLY B 2 81 ? -3.329 -17.116 -3.133 1.00 70.00 99 GLY B CA 1
ATOM 1851 C C . GLY B 2 81 ? -2.857 -17.614 -4.484 1.00 70.76 99 GLY B C 1
ATOM 1852 O O . GLY B 2 81 ? -3.367 -18.608 -5.007 1.00 73.53 99 GLY B O 1
ATOM 1853 N N . ASP B 2 82 ? -1.880 -16.928 -5.071 1.00 67.06 100 ASP B N 1
ATOM 1854 C CA . ASP B 2 82 ? -1.433 -17.323 -6.403 1.00 69.42 100 ASP B CA 1
ATOM 1855 C C . ASP B 2 82 ? -0.694 -18.652 -6.399 1.00 66.08 100 ASP B C 1
ATOM 1856 O O . ASP B 2 82 ? -0.711 -19.362 -7.411 1.00 65.31 100 ASP B O 1
ATOM 1861 N N . THR B 2 83 ? -0.026 -18.999 -5.301 1.00 61.20 101 THR B N 1
ATOM 1862 C CA . THR B 2 83 ? 0.840 -20.177 -5.282 1.00 64.78 101 THR B CA 1
ATOM 1863 C C . THR B 2 83 ? 0.352 -21.245 -4.298 1.00 61.40 101 THR B C 1
ATOM 1864 O O . THR B 2 83 ? 1.138 -22.046 -3.787 1.00 55.90 101 THR B O 1
ATOM 1868 N N . TRP B 2 84 ? -0.948 -21.259 -4.028 1.00 62.32 102 TRP B N 1
ATOM 1869 C CA . TRP B 2 84 ? -1.522 -22.200 -3.080 1.00 71.13 102 TRP B CA 1
ATOM 1870 C C . TRP B 2 84 ? -1.609 -23.586 -3.710 1.00 67.56 102 TRP B C 1
ATOM 1871 O O . TRP B 2 84 ? -2.076 -23.725 -4.845 1.00 63.43 102 TRP B O 1
ATOM 1882 N N . ARG B 2 85 ? -1.109 -24.598 -2.985 1.00 66.76 103 ARG B N 1
ATOM 1883 C CA . ARG B 2 85 ? -1.166 -26.007 -3.387 1.00 72.62 103 ARG B CA 1
ATOM 1884 C C . ARG B 2 85 ? -0.803 -26.214 -4.854 1.00 70.64 103 ARG B C 1
ATOM 1885 O O . ARG B 2 85 ? 0.289 -25.844 -5.290 1.00 66.20 103 ARG B O 1
ATOM 1893 N N . ALA B 2 86 ? -1.717 -26.790 -5.633 1.00 69.43 104 ALA B N 1
ATOM 1894 C CA . ALA B 2 86 ? -1.373 -27.163 -6.999 1.00 71.75 104 ALA B CA 1
ATOM 1895 C C . ALA B 2 86 ? -1.254 -25.971 -7.933 1.00 72.16 104 ALA B C 1
ATOM 1896 O O . ALA B 2 86 ? -0.756 -26.144 -9.056 1.00 70.24 104 ALA B O 1
ATOM 1898 N N . LYS B 2 87 ? -1.706 -24.779 -7.503 1.00 70.20 105 LYS B N 1
ATOM 1899 C CA . LYS B 2 87 ? -1.515 -23.563 -8.292 1.00 66.72 105 LYS B CA 1
ATOM 1900 C C . LYS B 2 87 ? -0.045 -23.295 -8.569 1.00 69.33 105 LYS B C 1
ATOM 1901 O O . LYS B 2 87 ? 0.268 -22.601 -9.541 1.00 65.72 105 LYS B O 1
ATOM 1907 N N . ASN B 2 88 ? 0.853 -23.859 -7.752 1.00 63.08 106 ASN B N 1
ATOM 1908 C CA . ASN B 2 88 ? 2.297 -23.660 -7.865 1.00 61.72 106 ASN B CA 1
ATOM 1909 C C . ASN B 2 88 ? 2.898 -24.687 -8.833 1.00 67.14 106 ASN B C 1
ATOM 1910 O O . ASN B 2 88 ? 3.589 -25.638 -8.459 1.00 66.60 106 ASN B O 1
ATOM 1915 N N . LYS B 2 89 ? 2.619 -24.466 -10.112 1.00 68.01 107 LYS B N 1
ATOM 1916 C CA . LYS B 2 89 ? 3.102 -25.294 -11.201 1.00 68.42 107 LYS B CA 1
ATOM 1917 C C . LYS B 2 89 ? 4.527 -24.886 -11.568 1.00 70.20 107 LYS B C 1
ATOM 1918 O O . LYS B 2 89 ? 4.969 -23.787 -11.236 1.00 69.66 107 LYS B O 1
ATOM 1924 N N . PRO B 2 90 ? 5.290 -25.763 -12.222 1.00 74.97 108 PRO B N 1
ATOM 1925 C CA . PRO B 2 90 ? 6.693 -25.406 -12.517 1.00 68.22 108 PRO B CA 1
ATOM 1926 C C . PRO B 2 90 ? 6.866 -24.086 -13.262 1.00 73.29 108 PRO B C 1
ATOM 1927 O O . PRO B 2 90 ? 7.816 -23.334 -12.982 1.00 71.34 108 PRO B O 1
ATOM 1931 N N . HIS B 2 91 ? 5.982 -23.772 -14.207 1.00 68.75 109 HIS B N 1
ATOM 1932 C CA . HIS B 2 91 ? 6.204 -22.562 -14.982 1.00 66.00 109 HIS B CA 1
ATOM 1933 C C . HIS B 2 91 ? 6.064 -21.319 -14.112 1.00 67.37 109 HIS B C 1
ATOM 1934 O O . HIS B 2 91 ? 6.766 -20.328 -14.349 1.00 66.54 109 HIS B O 1
ATOM 1941 N N . VAL B 2 92 ? 5.200 -21.359 -13.089 1.00 64.09 110 VAL B N 1
ATOM 1942 C CA . VAL B 2 92 ? 5.039 -20.190 -12.226 1.00 65.90 110 VAL B CA 1
ATOM 1943 C C . VAL B 2 92 ? 6.117 -20.182 -11.156 1.00 66.20 110 VAL B C 1
ATOM 1944 O O . VAL B 2 92 ? 6.562 -19.103 -10.724 1.00 60.18 110 VAL B O 1
ATOM 1948 N N . ILE B 2 93 ? 6.585 -21.363 -10.736 1.00 62.52 111 ILE B N 1
ATOM 1949 C CA . ILE B 2 93 ? 7.742 -21.374 -9.853 1.00 61.63 111 ILE B CA 1
ATOM 1950 C C . ILE B 2 93 ? 8.983 -20.894 -10.599 1.00 62.47 111 ILE B C 1
ATOM 1951 O O . ILE B 2 93 ? 9.852 -20.252 -10.006 1.00 61.94 111 ILE B O 1
ATOM 1956 N N . GLU B 2 94 ? 9.074 -21.143 -11.907 1.00 65.77 112 GLU B N 1
ATOM 1957 C CA . GLU B 2 94 ? 10.224 -20.656 -12.667 1.00 61.69 112 GLU B CA 1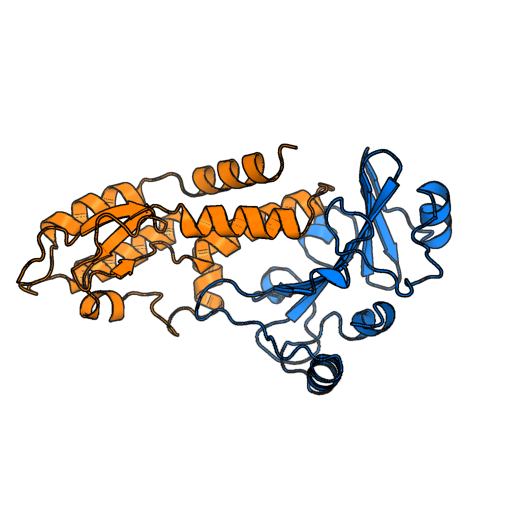
ATOM 1958 C C . GLU B 2 94 ? 10.185 -19.136 -12.817 1.00 65.59 112 GLU B C 1
ATOM 1959 O O . GLU B 2 94 ? 11.166 -18.444 -12.514 1.00 61.13 112 GLU B O 1
ATOM 1965 N N . LYS B 2 95 ? 9.060 -18.594 -13.292 1.00 64.28 113 LYS B N 1
ATOM 1966 C CA . LYS B 2 95 ? 8.983 -17.151 -13.506 1.00 63.15 113 LYS B CA 1
ATOM 1967 C C . LYS B 2 95 ? 9.153 -16.380 -12.204 1.00 63.20 113 LYS B C 1
ATOM 1968 O O . LYS B 2 95 ? 9.814 -15.331 -12.183 1.00 70.07 113 LYS B O 1
ATOM 1974 N N . ASP B 2 96 ? 8.593 -16.896 -11.108 1.00 62.72 114 ASP B N 1
ATOM 1975 C CA . ASP B 2 96 ? 8.730 -16.231 -9.816 1.00 63.92 114 ASP B CA 1
ATOM 1976 C C . ASP B 2 96 ? 10.198 -16.129 -9.409 1.00 62.98 114 ASP B C 1
ATOM 1977 O O . ASP B 2 96 ? 10.670 -15.050 -9.023 1.00 52.84 114 ASP B O 1
ATOM 1982 N N . ALA B 2 97 ? 10.955 -17.229 -9.557 1.00 63.22 115 ALA B N 1
ATOM 1983 C CA . ALA B 2 97 ? 12.365 -17.242 -9.147 1.00 63.19 115 ALA B CA 1
ATOM 1984 C C . ALA B 2 97 ? 13.234 -16.341 -10.017 1.00 59.04 115 ALA B C 1
ATOM 1985 O O . ALA B 2 97 ? 14.283 -15.857 -9.564 1.00 55.93 115 ALA B O 1
ATOM 1987 N N . ALA B 2 98 ? 12.848 -16.124 -11.267 1.00 58.22 116 ALA B N 1
ATOM 1988 C CA . ALA B 2 98 ? 13.693 -15.301 -12.110 1.00 55.67 116 ALA B CA 1
ATOM 1989 C C . ALA B 2 98 ? 13.513 -13.810 -11.824 1.00 64.16 116 ALA B C 1
ATOM 1990 O O . ALA B 2 98 ? 14.307 -13.000 -12.320 1.00 57.93 116 ALA B O 1
ATOM 1992 N N . ASN B 2 99 ? 12.497 -13.435 -11.035 1.00 61.23 117 ASN B N 1
ATOM 1993 C CA . ASN B 2 99 ? 12.347 -12.049 -10.578 1.00 49.07 117 ASN B CA 1
ATOM 1994 C C . ASN B 2 99 ? 11.526 -12.068 -9.287 1.00 53.28 117 ASN B C 1
ATOM 1995 O O . ASN B 2 99 ? 10.310 -11.844 -9.310 1.00 52.04 117 ASN B O 1
ATOM 2000 N N . LEU B 2 100 ? 12.209 -12.291 -8.158 1.00 45.49 118 LEU B N 1
ATOM 2001 C CA . LEU B 2 100 ? 11.522 -12.339 -6.870 1.00 51.96 118 LEU B CA 1
ATOM 2002 C C . LEU B 2 100 ? 10.709 -11.069 -6.587 1.00 55.90 118 LEU B C 1
ATOM 2003 O O . LEU B 2 100 ? 9.569 -11.143 -6.110 1.00 56.22 118 LEU B O 1
ATOM 2008 N N . LYS B 2 101 ? 11.274 -9.896 -6.847 1.00 56.51 119 LYS B N 1
ATOM 2009 C CA . LYS B 2 101 ? 10.584 -8.678 -6.433 1.00 53.16 119 LYS B CA 1
ATOM 2010 C C . LYS B 2 101 ? 9.249 -8.555 -7.136 1.00 55.26 119 LYS B C 1
ATOM 2011 O O . LYS B 2 101 ? 8.246 -8.169 -6.517 1.00 53.59 119 LYS B O 1
ATOM 2017 N N . ASP B 2 102 ? 9.208 -8.890 -8.428 1.00 55.05 120 ASP B N 1
ATOM 2018 C CA . ASP B 2 102 ? 7.926 -8.909 -9.114 1.00 51.24 120 ASP B CA 1
ATOM 2019 C C . ASP B 2 102 ? 6.999 -9.954 -8.509 1.00 57.06 120 ASP B C 1
ATOM 2020 O O . ASP B 2 102 ? 5.777 -9.743 -8.438 1.00 58.45 120 ASP B O 1
ATOM 2025 N N . ALA B 2 103 ? 7.555 -11.088 -8.073 1.00 50.58 121 ALA B N 1
ATOM 2026 C CA . ALA B 2 103 ? 6.710 -12.174 -7.582 1.00 56.63 121 ALA B CA 1
ATOM 2027 C C . ALA B 2 103 ? 6.028 -11.790 -6.274 1.00 58.25 121 ALA B C 1
ATOM 2028 O O . ALA B 2 103 ? 4.813 -11.991 -6.110 1.00 57.45 121 ALA B O 1
ATOM 2030 N N . VAL B 2 104 ? 6.779 -11.200 -5.340 1.00 54.27 122 VAL B N 1
ATOM 2031 C CA . VAL B 2 104 ? 6.133 -10.777 -4.097 1.00 56.39 122 VAL B CA 1
ATOM 2032 C C . VAL B 2 104 ? 5.143 -9.651 -4.362 1.00 57.36 122 VAL B C 1
ATOM 2033 O O . VAL B 2 104 ? 4.099 -9.564 -3.701 1.00 56.39 122 VAL B O 1
ATOM 2037 N N . ALA B 2 105 ? 5.408 -8.814 -5.365 1.00 54.61 123 ALA B N 1
ATOM 2038 C CA . ALA B 2 105 ? 4.463 -7.744 -5.672 1.00 57.74 123 ALA B CA 1
ATOM 2039 C C . ALA B 2 105 ? 3.131 -8.319 -6.150 1.00 55.72 123 ALA B C 1
ATOM 2040 O O . ALA B 2 105 ? 2.067 -7.953 -5.638 1.00 57.23 123 ALA B O 1
ATOM 2042 N N . ARG B 2 106 ? 3.169 -9.252 -7.106 1.00 57.88 124 ARG B N 1
ATOM 2043 C CA . ARG B 2 106 ? 1.926 -9.880 -7.569 1.00 55.63 124 ARG B CA 1
ATOM 2044 C C . ARG B 2 106 ? 1.236 -10.652 -6.442 1.00 56.39 124 ARG B C 1
ATOM 2045 O O . ARG B 2 106 ? 0.027 -10.509 -6.227 1.00 60.09 124 ARG B O 1
ATOM 2053 N N . ASN B 2 107 ? 1.999 -11.460 -5.697 1.00 57.81 125 ASN B N 1
ATOM 2054 C CA . ASN B 2 107 ? 1.403 -12.341 -4.693 1.00 58.39 125 ASN B CA 1
ATOM 2055 C C . ASN B 2 107 ? 0.669 -11.562 -3.610 1.00 58.12 125 ASN B C 1
ATOM 2056 O O . ASN B 2 107 ? -0.426 -11.953 -3.194 1.00 60.60 125 ASN B O 1
ATOM 2061 N N . THR B 2 108 ? 1.260 -10.466 -3.130 1.00 59.63 126 THR B N 1
ATOM 2062 C CA . THR B 2 108 ? 0.674 -9.746 -2.007 1.00 57.93 126 THR B CA 1
ATOM 2063 C C . THR B 2 108 ? -0.494 -8.876 -2.440 1.00 65.96 126 THR B C 1
ATOM 2064 O O . THR B 2 108 ? -1.378 -8.570 -1.626 1.00 65.45 126 THR B O 1
ATOM 2068 N N . LYS B 2 109 ? -0.536 -8.464 -3.706 1.00 61.88 127 LYS B N 1
ATOM 2069 C CA . LYS B 2 109 ? -1.711 -7.732 -4.146 1.00 66.16 127 LYS B CA 1
ATOM 2070 C C . LYS B 2 109 ? -2.947 -8.623 -4.162 1.00 65.74 127 LYS B C 1
ATOM 2071 O O . LYS B 2 109 ? -4.012 -8.229 -3.677 1.00 70.08 127 LYS B O 1
ATOM 2077 N N . THR B 2 110 ? -2.846 -9.816 -4.756 1.00 71.27 128 THR B N 1
ATOM 2078 C CA . THR B 2 110 ? -4.043 -10.651 -4.840 1.00 72.28 128 THR B CA 1
ATOM 2079 C C . THR B 2 110 ? -4.480 -11.155 -3.471 1.00 65.90 128 THR B C 1
ATOM 2080 O O . THR B 2 110 ? -5.679 -11.311 -3.235 1.00 70.37 128 THR B O 1
ATOM 2084 N N . ILE B 2 111 ? -3.544 -11.401 -2.554 1.00 63.05 129 ILE B N 1
ATOM 2085 C CA . ILE B 2 111 ? -3.942 -11.644 -1.169 1.00 68.56 129 ILE B CA 1
ATOM 2086 C C . ILE B 2 111 ? -4.815 -10.504 -0.669 1.00 74.50 129 ILE B C 1
ATOM 2087 O O . ILE B 2 111 ? -5.923 -10.711 -0.165 1.00 84.46 129 ILE B O 1
ATOM 2092 N N . SER B 2 112 ? -4.323 -9.272 -0.833 1.00 77.51 130 SER B N 1
ATOM 2093 C CA . SER B 2 112 ? -4.955 -8.095 -0.254 1.00 74.46 130 SER B CA 1
ATOM 2094 C C . SER B 2 112 ? -6.225 -7.718 -1.002 1.00 72.70 130 SER B C 1
ATOM 2095 O O . SER B 2 112 ? -7.179 -7.238 -0.384 1.00 75.24 130 SER B O 1
ATOM 2098 N N . GLU B 2 113 ? -6.265 -7.947 -2.316 1.00 69.17 131 GLU B N 1
ATOM 2099 C CA . GLU B 2 113 ? -7.489 -7.718 -3.067 1.00 72.65 131 GLU B CA 1
ATOM 2100 C C . GLU B 2 113 ? -8.578 -8.729 -2.734 1.00 83.65 131 GLU B C 1
ATOM 2101 O O . GLU B 2 113 ? -9.737 -8.512 -3.093 1.00 91.15 131 GLU B O 1
ATOM 2107 N N . ALA B 2 114 ? -8.239 -9.821 -2.063 1.00 84.69 132 ALA B N 1
ATOM 2108 C CA . ALA B 2 114 ? -9.208 -10.806 -1.626 1.00 89.32 132 ALA B CA 1
ATOM 2109 C C . ALA B 2 114 ? -9.438 -10.752 -0.125 1.00 96.71 132 ALA B C 1
ATOM 2110 O O . ALA B 2 114 ? -10.213 -11.556 0.400 1.00 101.20 132 ALA B O 1
ATOM 2112 N N . MET B 2 115 ? -8.773 -9.842 0.583 1.00 93.77 133 MET B N 1
ATOM 2113 C CA . MET B 2 115 ? -9.055 -9.622 1.992 1.00 97.55 133 MET B CA 1
ATOM 2114 C C . MET B 2 115 ? -10.058 -8.505 2.213 1.00 104.67 133 MET B C 1
ATOM 2115 O O . MET B 2 115 ? -10.428 -8.241 3.364 1.00 107.40 133 MET B O 1
ATOM 2120 N N . LYS B 2 116 ? -10.466 -7.834 1.142 1.00 107.50 134 LYS B N 1
ATOM 2121 C CA . LYS B 2 116 ? -11.586 -6.906 1.188 1.00 111.78 134 LYS B CA 1
ATOM 2122 C C . LYS B 2 116 ? -12.764 -7.508 1.944 1.00 120.99 134 LYS B C 1
ATOM 2123 O O . LYS B 2 116 ? -13.044 -8.704 1.834 1.00 121.66 134 LYS B O 1
ATOM 2129 N N . ASN B 2 117 ? -13.415 -6.685 2.769 1.00 124.51 135 ASN B N 1
ATOM 2130 C CA . ASN B 2 117 ? -14.811 -6.910 3.187 1.00 127.08 135 ASN B CA 1
ATOM 2131 C C . ASN B 2 117 ? -15.049 -8.244 3.893 1.00 126.06 135 ASN B C 1
ATOM 2132 O O . ASN B 2 117 ? -16.166 -8.762 3.890 1.00 128.53 135 ASN B O 1
ATOM 2137 N N . LYS B 2 118 ? -14.021 -8.834 4.487 1.00 118.46 136 LYS B N 1
ATOM 2138 C CA . LYS B 2 118 ? -14.204 -10.199 4.951 1.00 121.79 136 LYS B CA 1
ATOM 2139 C C . LYS B 2 118 ? -14.284 -10.346 6.461 1.00 120.91 136 LYS B C 1
ATOM 2140 O O . LYS B 2 118 ? -14.194 -11.475 6.955 1.00 121.86 136 LYS B O 1
ATOM 2146 N N . ASP B 2 119 ? -14.440 -9.251 7.207 1.00 120.24 137 ASP B N 1
ATOM 2147 C CA . ASP B 2 119 ? -14.782 -9.343 8.625 1.00 121.97 137 ASP B CA 1
ATOM 2148 C C . ASP B 2 119 ? -13.662 -9.980 9.441 1.00 119.73 137 ASP B C 1
ATOM 2149 O O . ASP B 2 119 ? -13.188 -9.399 10.424 1.00 114.40 137 ASP B O 1
ATOM 2154 N N . HIS B 2 120 ? -13.246 -11.185 9.050 1.00 117.31 138 HIS B N 1
ATOM 2155 C CA . HIS B 2 120 ? -12.076 -11.820 9.638 1.00 115.41 138 HIS B CA 1
ATOM 2156 C C . HIS B 2 120 ? -10.778 -11.490 8.898 1.00 116.09 138 HIS B C 1
ATOM 2157 O O . HIS B 2 120 ? -9.701 -11.906 9.351 1.00 110.96 138 HIS B O 1
ATOM 2164 N N . GLY B 2 121 ? -10.852 -10.747 7.788 1.00 115.71 139 GLY B N 1
ATOM 2165 C CA . GLY B 2 121 ? -9.654 -10.281 7.131 1.00 107.52 139 GLY B CA 1
ATOM 2166 C C . GLY B 2 121 ? -9.062 -9.084 7.842 1.00 106.75 139 GLY B C 1
ATOM 2167 O O . GLY B 2 121 ? -9.711 -8.398 8.638 1.00 107.58 139 GLY B O 1
ATOM 2168 N N . CYS B 2 122 ? -7.790 -8.836 7.556 1.00 103.46 140 CYS B N 1
ATOM 2169 C CA . CYS B 2 122 ? -7.067 -7.750 8.194 1.00 91.19 140 CYS B CA 1
ATOM 2170 C C . CYS B 2 122 ? -6.420 -6.879 7.122 1.00 92.32 140 CYS B C 1
ATOM 2171 O O . CYS B 2 122 ? -5.207 -6.648 7.122 1.00 92.64 140 CYS B O 1
ATOM 2174 N N . LYS B 2 123 ? -7.260 -6.364 6.211 1.00 83.88 141 LYS B N 1
ATOM 2175 C CA . LYS B 2 123 ? -6.721 -5.661 5.047 1.00 90.20 141 LYS B CA 1
ATOM 2176 C C . LYS B 2 123 ? -5.830 -4.497 5.458 1.00 84.62 141 LYS B C 1
ATOM 2177 O O . LYS B 2 123 ? -4.764 -4.280 4.871 1.00 76.57 141 LYS B O 1
ATOM 2183 N N . GLU B 2 124 ? -6.228 -3.767 6.495 1.00 89.33 142 GLU B N 1
ATOM 2184 C CA . GLU B 2 124 ? -5.362 -2.722 7.019 1.00 91.21 142 GLU B CA 1
ATOM 2185 C C . GLU B 2 124 ? -4.059 -3.318 7.532 1.00 86.52 142 GLU B C 1
ATOM 2186 O O . GLU B 2 124 ? -2.968 -2.873 7.159 1.00 81.75 142 GLU B O 1
ATOM 2192 N N . ALA B 2 125 ? -4.150 -4.352 8.370 1.00 85.41 143 ALA B N 1
ATOM 2193 C CA . ALA B 2 125 ? -2.936 -4.881 8.981 1.00 88.04 143 ALA B CA 1
ATOM 2194 C C . ALA B 2 125 ? -2.062 -5.588 7.948 1.00 84.46 143 ALA B C 1
ATOM 2195 O O . ALA B 2 125 ? -0.823 -5.493 7.998 1.00 77.49 143 ALA B O 1
ATOM 2197 N N . TYR B 2 126 ? -2.695 -6.257 6.977 1.00 78.71 144 TYR B N 1
ATOM 2198 C CA . TYR B 2 126 ? -1.949 -7.020 5.983 1.00 75.23 144 TYR B CA 1
ATOM 2199 C C . TYR B 2 126 ? -1.133 -6.110 5.064 1.00 75.03 144 TYR B C 1
ATOM 2200 O O . TYR B 2 126 ? 0.043 -6.394 4.777 1.00 72.80 144 TYR B O 1
ATOM 2209 N N . ASP B 2 127 ? -1.750 -5.027 4.573 1.00 68.71 145 ASP B N 1
ATOM 2210 C CA . ASP B 2 127 ? -1.082 -4.138 3.626 1.00 68.56 145 ASP B CA 1
ATOM 2211 C C . ASP B 2 127 ? 0.210 -3.562 4.198 1.00 66.17 145 ASP B C 1
ATOM 2212 O O . ASP B 2 127 ? 1.174 -3.335 3.458 1.00 65.74 145 ASP B O 1
ATOM 2217 N N . LYS B 2 128 ? 0.262 -3.318 5.510 1.00 63.72 146 LYS B N 1
ATOM 2218 C CA . LYS B 2 128 ? 1.498 -2.767 6.063 1.00 66.82 146 LYS B CA 1
ATOM 2219 C C . LYS B 2 128 ? 2.573 -3.829 6.078 1.00 70.33 146 LYS B C 1
ATOM 2220 O O . LYS B 2 128 ? 3.722 -3.572 5.700 1.00 65.81 146 LYS B O 1
ATOM 2226 N N . ALA B 2 129 ? 2.193 -5.037 6.499 1.00 75.73 147 ALA B N 1
ATOM 2227 C CA . ALA B 2 129 ? 3.087 -6.180 6.471 1.00 70.98 147 ALA B CA 1
ATOM 2228 C C . ALA B 2 129 ? 3.508 -6.522 5.052 1.00 67.61 147 ALA B C 1
ATOM 2229 O O . ALA B 2 129 ? 4.658 -6.927 4.831 1.00 57.94 147 ALA B O 1
ATOM 2231 N N . ALA B 2 130 ? 2.586 -6.385 4.093 1.00 60.88 148 ALA B N 1
ATOM 2232 C CA . ALA B 2 130 ? 2.906 -6.682 2.702 1.00 60.78 148 ALA B CA 1
ATOM 2233 C C . ALA B 2 130 ? 3.976 -5.738 2.173 1.00 65.71 148 ALA B C 1
ATOM 2234 O O . ALA B 2 130 ? 4.959 -6.176 1.552 1.00 62.26 148 ALA B O 1
ATOM 2236 N N . GLU B 2 131 ? 3.808 -4.432 2.444 1.00 67.86 149 GLU B N 1
ATOM 2237 C CA . GLU B 2 131 ? 4.676 -3.409 1.873 1.00 62.82 149 GLU B CA 1
ATOM 2238 C C . GLU B 2 131 ? 6.136 -3.703 2.179 1.00 56.83 149 GLU B C 1
ATOM 2239 O O . GLU B 2 131 ? 7.001 -3.617 1.296 1.00 54.84 149 GLU B O 1
ATOM 2245 N N . GLU B 2 132 ? 6.439 -4.069 3.421 1.00 55.29 150 GLU B N 1
ATOM 2246 C CA . GLU B 2 132 ? 7.843 -4.314 3.730 1.00 64.57 150 GLU B CA 1
ATOM 2247 C C . GLU B 2 132 ? 8.344 -5.585 3.057 1.00 64.51 150 GLU B C 1
ATOM 2248 O O . GLU B 2 132 ? 9.550 -5.708 2.789 1.00 57.01 150 GLU B O 1
ATOM 2254 N N . LEU B 2 133 ? 7.436 -6.518 2.732 1.00 55.79 151 LEU B N 1
ATOM 2255 C CA . LEU B 2 133 ? 7.875 -7.711 2.019 1.00 61.81 151 LEU B CA 1
ATOM 2256 C C . LEU B 2 133 ? 8.143 -7.405 0.549 1.00 62.29 151 LEU B C 1
ATOM 2257 O O . LEU B 2 133 ? 9.105 -7.930 -0.027 1.00 62.96 151 LEU B O 1
ATOM 2262 N N . ARG B 2 134 ? 7.331 -6.538 -0.072 1.00 57.03 152 ARG B N 1
ATOM 2263 C CA . ARG B 2 134 ? 7.689 -6.066 -1.411 1.00 60.55 152 ARG B CA 1
ATOM 2264 C C . ARG B 2 134 ? 8.999 -5.281 -1.432 1.00 58.87 152 ARG B C 1
ATOM 2265 O O . ARG B 2 134 ? 9.586 -5.111 -2.503 1.00 51.83 152 ARG B O 1
ATOM 2273 N N . ASN B 2 135 ? 9.477 -4.797 -0.291 1.00 53.50 153 ASN B N 1
ATOM 2274 C CA . ASN B 2 135 ? 10.631 -3.901 -0.273 1.00 61.67 153 ASN B CA 1
ATOM 2275 C C . ASN B 2 135 ? 11.888 -4.559 0.221 1.00 59.87 153 ASN B C 1
ATOM 2276 O O . ASN B 2 135 ? 12.960 -3.998 0.021 1.00 59.15 153 ASN B O 1
ATOM 2281 N N . MET B 2 136 ? 11.763 -5.667 0.948 1.00 62.48 154 MET B N 1
ATOM 2282 C CA . MET B 2 136 ? 12.906 -6.480 1.338 1.00 60.05 154 MET B CA 1
ATOM 2283 C C . MET B 2 136 ? 13.755 -6.842 0.123 1.00 56.57 154 MET B C 1
ATOM 2284 O O . MET B 2 136 ? 13.238 -7.089 -0.972 1.00 55.37 154 MET B O 1
ATOM 2289 N N . ASP B 2 137 ? 15.067 -6.862 0.324 1.00 57.80 155 ASP B N 1
ATOM 2290 C CA . ASP B 2 137 ? 16.017 -7.248 -0.718 1.00 63.00 155 ASP B CA 1
ATOM 2291 C C . ASP B 2 137 ? 16.142 -8.764 -0.681 1.00 62.55 155 ASP B C 1
ATOM 2292 O O . ASP B 2 137 ? 17.035 -9.317 -0.025 1.00 60.31 155 ASP B O 1
ATOM 2297 N N . TRP B 2 138 ? 15.232 -9.452 -1.387 1.00 60.65 156 TRP B N 1
ATOM 2298 C CA . TRP B 2 138 ? 15.282 -10.913 -1.361 1.00 60.53 156 TRP B CA 1
ATOM 2299 C C . TRP B 2 138 ? 16.560 -11.432 -1.990 1.00 58.66 156 TRP B C 1
ATOM 2300 O O . TRP B 2 138 ? 17.147 -12.387 -1.479 1.00 59.72 156 TRP B O 1
ATOM 2311 N N . GLU B 2 139 ? 17.021 -10.810 -3.083 1.00 61.46 157 GLU B N 1
ATOM 2312 C CA . GLU B 2 139 ? 18.257 -11.274 -3.707 1.00 65.36 157 GLU B CA 1
ATOM 2313 C C . GLU B 2 139 ? 19.425 -11.217 -2.727 1.00 64.35 157 GLU B C 1
ATOM 2314 O O . GLU B 2 139 ? 20.301 -12.098 -2.759 1.00 62.45 157 GLU B O 1
ATOM 2320 N N . LYS B 2 140 ? 19.423 -10.240 -1.810 1.00 59.10 158 LYS B N 1
ATOM 2321 C CA . LYS B 2 140 ? 20.409 -10.238 -0.728 1.00 67.43 158 LYS B CA 1
ATOM 2322 C C . LYS B 2 140 ? 20.171 -11.399 0.234 1.00 68.07 158 LYS B C 1
ATOM 2323 O O . LYS B 2 140 ? 21.091 -12.172 0.543 1.00 67.18 158 LYS B O 1
ATOM 2329 N N . TYR B 2 141 ? 18.930 -11.556 0.684 1.00 66.84 159 TYR B N 1
ATOM 2330 C CA . TYR B 2 141 ? 18.586 -12.613 1.626 1.00 66.82 159 TYR B CA 1
ATOM 2331 C C . TYR B 2 141 ? 19.121 -13.974 1.187 1.00 58.68 159 TYR B C 1
ATOM 2332 O O . TYR B 2 141 ? 19.444 -14.821 2.029 1.00 60.79 159 TYR B O 1
ATOM 2341 N N . ILE B 2 142 ? 19.262 -14.199 -0.118 1.00 50.56 160 ILE B N 1
ATOM 2342 C CA . ILE B 2 142 ? 19.748 -15.507 -0.549 1.00 61.43 160 ILE B CA 1
ATOM 2343 C C . ILE B 2 142 ? 21.276 -15.532 -0.582 1.00 67.79 160 ILE B C 1
ATOM 2344 O O . ILE B 2 142 ? 21.902 -16.549 -0.252 1.00 64.98 160 ILE B O 1
ATOM 2349 N N . ASP B 2 143 ? 21.893 -14.413 -0.976 1.00 65.78 161 ASP B N 1
ATOM 2350 C CA . ASP B 2 143 ? 23.350 -14.305 -0.963 1.00 70.46 161 ASP B CA 1
ATOM 2351 C C . ASP B 2 143 ? 23.913 -14.555 0.440 1.00 71.68 161 ASP B C 1
ATOM 2352 O O . ASP B 2 143 ? 25.003 -15.135 0.594 1.00 66.52 161 ASP B O 1
ATOM 2357 N N . GLU B 2 144 ? 23.185 -14.102 1.474 1.00 69.67 162 GLU B N 1
ATOM 2358 C CA . GLU B 2 144 ? 23.618 -14.311 2.853 1.00 72.18 162 GLU B CA 1
ATOM 2359 C C . GLU B 2 144 ? 23.564 -15.783 3.215 1.00 71.93 162 GLU B C 1
ATOM 2360 O O . GLU B 2 144 ? 24.541 -16.343 3.722 1.00 74.25 162 GLU B O 1
ATOM 2366 N N . ALA B 2 145 ? 22.425 -16.423 2.955 1.00 69.16 163 ALA B N 1
ATOM 2367 C CA . ALA B 2 145 ? 22.283 -17.837 3.270 1.00 67.73 163 ALA B CA 1
ATOM 2368 C C . ALA B 2 145 ? 23.295 -18.669 2.501 1.00 68.09 163 ALA B C 1
ATOM 2369 O O . ALA B 2 145 ? 23.830 -19.657 3.027 1.00 68.40 163 ALA B O 1
ATOM 2371 N N . ILE B 2 146 ? 23.581 -18.288 1.260 1.00 61.22 164 ILE B N 1
ATOM 2372 C CA . ILE B 2 146 ? 24.555 -19.053 0.490 1.00 66.61 164 ILE B CA 1
ATOM 2373 C C . ILE B 2 146 ? 25.938 -18.938 1.120 1.00 65.96 164 ILE B C 1
ATOM 2374 O O . ILE B 2 146 ? 26.634 -19.942 1.301 1.00 68.83 164 ILE B O 1
ATOM 2379 N N . GLN B 2 147 ? 26.345 -17.719 1.487 1.00 70.64 165 GLN B N 1
ATOM 2380 C CA . GLN B 2 147 ? 27.680 -17.521 2.050 1.00 71.68 165 GLN B CA 1
ATOM 2381 C C . GLN B 2 147 ? 27.803 -18.179 3.421 1.00 75.73 165 GLN B C 1
ATOM 2382 O O . GLN B 2 147 ? 28.840 -18.777 3.737 1.00 79.07 165 GLN B O 1
ATOM 2388 N N . VAL B 2 148 ? 26.747 -18.109 4.236 1.00 74.05 166 VAL B N 1
ATOM 2389 C CA . VAL B 2 148 ? 26.737 -18.839 5.504 1.00 77.79 166 VAL B CA 1
ATOM 2390 C C . VAL B 2 148 ? 26.895 -20.337 5.259 1.00 79.43 166 VAL B C 1
ATOM 2391 O O . VAL B 2 148 ? 27.760 -20.994 5.848 1.00 79.96 166 VAL B O 1
ATOM 2395 N N . GLY B 2 149 ? 26.064 -20.898 4.381 1.00 78.15 167 GLY B N 1
ATOM 2396 C CA . GLY B 2 149 ? 26.093 -22.331 4.121 1.00 76.48 167 GLY B CA 1
ATOM 2397 C C . GLY B 2 149 ? 27.388 -22.848 3.508 1.00 77.04 167 GLY B C 1
ATOM 2398 O O . GLY B 2 149 ? 27.571 -24.069 3.447 1.00 77.94 167 GLY B O 1
ATOM 2399 N N . THR B 2 150 ? 28.286 -21.963 3.067 1.00 76.87 168 THR B N 1
ATOM 2400 C CA . THR B 2 150 ? 29.512 -22.370 2.383 1.00 74.76 168 THR B CA 1
ATOM 2401 C C . THR B 2 150 ? 30.779 -21.937 3.106 1.00 80.54 168 THR B C 1
ATOM 2402 O O . THR B 2 150 ? 31.860 -21.993 2.505 1.00 86.09 168 THR B O 1
ATOM 2406 N N . LYS B 2 151 ? 30.690 -21.466 4.354 1.00 85.30 169 LYS B N 1
ATOM 2407 C CA . LYS B 2 151 ? 31.822 -20.716 4.893 1.00 86.81 169 LYS B CA 1
ATOM 2408 C C . LYS B 2 151 ? 32.959 -21.639 5.316 1.00 94.63 169 LYS B C 1
ATOM 2409 O O . LYS B 2 151 ? 34.125 -21.345 5.025 1.00 91.76 169 LYS B O 1
ATOM 2415 N N . ALA B 2 152 ? 32.631 -22.777 5.941 1.00 100.92 170 ALA B N 1
ATOM 2416 C CA . ALA B 2 152 ? 33.600 -23.725 6.521 1.00 100.64 170 ALA B CA 1
ATOM 2417 C C . ALA B 2 152 ? 34.912 -23.864 5.747 1.00 100.95 170 ALA B C 1
ATOM 2418 O O . ALA B 2 152 ? 35.892 -23.176 6.044 1.00 101.93 170 ALA B O 1
#

Solvent-accessible surface area: 15134 Å² total; per-residue (Å²): 96,122,9,56,0,70,70,0,33,102,27,6,1,26,0,13,119,65,118,42,4,41,92,36,5,60,161,36,68,26,134,89,51,9,53,15,47,181,28,15,57,6,32,4,61,25,110,153,32,2,3,19,0,24,6,6,15,31,10,159,62,23,20,9,73,74,129,17,119,36,54,26,2,0,28,4,6,4,0,20,15,58,35,155,66,70,7,52,15,131,29,72,16,5,74,113,3,123,56,106,20,52,52,76,94,0,66,45,62,0,162,51,58,83,44,108,73,120,73,1,0,0,0,46,44,116,35,16,0,2,7,0,0,8,38,144,137,115,12,19,0,1,20,4,14,14,26,8,62,51,12,89,140,34,123,2,7,114,203,153,70,174,26,8,8,85,74,2,61,57,75,23,148,146,62,15,163,85,38,55,26,79,42,27,22,3,0,4,3,2,0,0,6,10,4,0,6,43,62,0,11,73,69,21,1,75,6,33,75,3,17,14,94,49,3,104,54,3,16,76,41,0,32,53,67,0,18,0,1,0,0,13,64,73,3,2,31,107,5,61,27,95,167,85,94,15,121,27,120,42,0,55,138,5,5,86,81,5,140,59,0,0,38,80,6,0,129,46,4,12,114,26,2,89,134,84,125,51,18,16,85,127,41,1,36,116,7,0,98,81,0,74,109,54,87,6,73,107,40,0,67,78,12,13,115,73,24,46,154,133

B-factor: mean 80.55, std 18.66, range [38.02, 151.44]

Sequence (310 aa):
GTMNAIDLIDFLGHSSIYQPFDEFLTKNGVKKRPAVGKSLDTTISLEKEGLTLRFTIKAESEGVAQKSDGAFVFRGFEILLLDEDGGVYTGPLPHNLKASDSRAEIEGKLKNLKRRMPETDAYYLDGLVYIAAFDEDRFQYLQLSVPTNLFRKNNICPKKHKDCGKKVPYNDKKSLKGSGLEKDHTPSGAALELAAQNKIDELIANGARITEKQQKAILNSVRNNAPTIAIPPDIAALGDTWRAKNKPHVIEKDAANLKDAVARNTKTISEAMKNKDHGCKEAYDKAAEELRNMDWEKYIDEAIQVGTKA